Protein AF-A0AAT9LRJ4-F1 (afdb_monomer)

Secondary structure (DSSP, 8-state):
-TT---EEEEEE-SSEEEEEETTEEEEEES-HHHHHHHHHHHHH-SS----EEEEETTEEEEEPPSSEES--TTS---S-HHHHHHHHHHHHHHHTSPPPSSPPPPHHHHHHHHHHHHHHHHHTTSS-HHHHHHHHHHHHHH----------S---GGGEEEETTEEEEE-----SHHHHHHHHHHHHTT--TTSTTSHHHHHHTT-

Sequence (207 aa):
MAGVEKVEVVVAHQERTTLRVGDVFLKVDADQARTDVEVEAMAIAPIPTPQVLWRKPPVLALAALPGTALGRLGEPSTASSKAWAAAGAAVRTLHEAPLPPWHSRDCDEMAADLVSECELLVANGVLSAGLVTRNREVAEAALRPRTPVFTHGDLQIAHVFVDGDEITGVIRGWWSLRSLLAIRWLVEHGFDPFAPGCEVDVLKARM

Radius of gyration: 18.3 Å; Cα contacts (8 Å, |Δi|>4): 292; chains: 1; bounding box: 54×38×43 Å

Solvent-accessible surface area (backbone atoms only — not comparable to full-atom values): 11910 Å² total; per-residue (Å²): 132,90,84,74,87,61,78,41,79,76,43,78,51,82,58,37,36,31,37,34,50,79,62,35,35,40,37,37,39,78,53,58,68,62,56,48,53,49,53,53,49,52,72,72,44,80,50,53,43,59,50,76,75,50,75,54,90,55,34,41,32,30,40,60,60,57,63,42,52,49,29,55,90,98,52,86,69,83,56,51,74,57,28,55,50,38,51,54,48,47,53,48,48,32,41,72,39,78,68,66,98,69,81,75,84,53,64,66,59,54,48,52,50,46,53,56,36,52,51,48,34,40,76,71,63,76,43,56,60,70,60,46,54,56,52,46,57,57,39,54,72,66,64,58,95,69,85,87,53,34,68,79,80,17,88,45,50,68,26,32,21,26,49,86,51,43,70,46,20,48,54,82,60,80,69,64,64,42,36,63,60,37,46,62,55,31,52,78,44,74,43,65,42,74,41,92,82,28,46,49,48,56,63,53,76,74,112

Structure (mmCIF, N/CA/C/O backbone):
data_AF-A0AAT9LRJ4-F1
#
_entry.id   AF-A0AAT9LRJ4-F1
#
loop_
_atom_site.group_PDB
_atom_site.id
_atom_site.type_symbol
_atom_site.label_atom_id
_atom_site.label_alt_id
_atom_site.label_comp_id
_atom_site.label_asym_id
_atom_site.label_entity_id
_atom_site.label_seq_id
_atom_site.pdbx_PDB_ins_code
_atom_site.Cartn_x
_atom_site.Cartn_y
_atom_site.Cartn_z
_atom_site.occupancy
_atom_site.B_iso_or_equiv
_atom_site.auth_seq_id
_atom_site.auth_comp_id
_atom_site.auth_asym_id
_atom_site.auth_atom_id
_atom_site.pdbx_PDB_model_num
ATOM 1 N N . MET A 1 1 ? -30.933 -1.475 2.232 1.00 53.47 1 MET A N 1
ATOM 2 C CA . MET A 1 1 ? -30.112 -0.282 1.934 1.00 53.47 1 MET A CA 1
ATOM 3 C C . MET A 1 1 ? -30.986 0.762 1.249 1.00 53.47 1 MET A C 1
ATOM 5 O O . MET A 1 1 ? -30.990 0.837 0.029 1.00 53.47 1 MET A O 1
ATOM 9 N N . ALA A 1 2 ? -31.790 1.508 2.007 1.00 43.47 2 ALA A N 1
ATOM 10 C CA . ALA A 1 2 ? -32.520 2.643 1.442 1.00 43.47 2 ALA A CA 1
ATOM 11 C C . ALA A 1 2 ? -31.543 3.826 1.313 1.00 43.47 2 ALA A C 1
ATOM 13 O O . ALA A 1 2 ? -30.887 4.152 2.298 1.00 43.47 2 ALA A O 1
ATOM 14 N N . GLY A 1 3 ? -31.419 4.418 0.119 1.00 63.12 3 GLY A N 1
ATOM 15 C CA . GLY A 1 3 ? -30.697 5.685 -0.086 1.00 63.12 3 GLY A CA 1
ATOM 16 C C . GLY A 1 3 ? -29.293 5.634 -0.707 1.00 63.12 3 GLY A C 1
ATOM 17 O O . GLY A 1 3 ? -28.621 6.658 -0.700 1.00 63.12 3 GLY A O 1
ATOM 18 N N . VAL A 1 4 ? -28.819 4.507 -1.259 1.00 61.88 4 VAL A N 1
ATOM 19 C CA . VAL A 1 4 ? -27.566 4.520 -2.048 1.00 61.88 4 VAL A CA 1
ATOM 20 C C . VAL A 1 4 ? -27.892 4.782 -3.516 1.00 61.88 4 VAL A C 1
ATOM 22 O O . VAL A 1 4 ? -28.274 3.870 -4.242 1.00 61.88 4 VAL A O 1
ATOM 25 N N . GLU A 1 5 ? -27.764 6.040 -3.939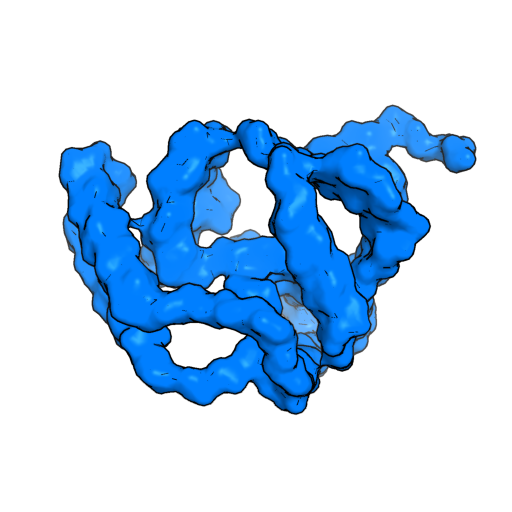 1.00 71.12 5 GLU A N 1
ATOM 26 C CA . GLU A 1 5 ? -28.105 6.487 -5.300 1.00 71.12 5 GLU A CA 1
ATOM 27 C C . GLU A 1 5 ? -26.935 6.394 -6.294 1.00 71.12 5 GLU A C 1
ATOM 29 O O . GLU A 1 5 ? -27.143 6.510 -7.501 1.00 71.12 5 GLU A O 1
ATOM 34 N N . LYS A 1 6 ? -25.702 6.163 -5.816 1.00 84.31 6 LYS A N 1
ATOM 35 C CA . LYS A 1 6 ? -24.496 6.192 -6.652 1.00 84.31 6 LYS A CA 1
ATOM 36 C C . LYS A 1 6 ? -23.518 5.070 -6.308 1.00 84.31 6 LYS A C 1
ATOM 38 O O . LYS A 1 6 ? -23.200 4.837 -5.144 1.00 84.31 6 LYS A O 1
ATOM 43 N N . VAL A 1 7 ? -23.024 4.412 -7.353 1.00 90.75 7 VAL A N 1
ATOM 44 C CA . VAL A 1 7 ? -21.847 3.539 -7.311 1.00 90.75 7 VAL A CA 1
ATOM 45 C C . VAL A 1 7 ? -20.670 4.342 -7.841 1.00 90.75 7 VAL A C 1
ATOM 47 O O . VAL A 1 7 ? -20.770 4.960 -8.901 1.00 90.75 7 VAL A O 1
ATOM 50 N N . GLU A 1 8 ? -19.563 4.343 -7.110 1.00 88.38 8 GLU A N 1
ATOM 51 C CA . GLU A 1 8 ? -18.351 5.055 -7.509 1.00 88.38 8 GLU A CA 1
ATOM 52 C C . GLU A 1 8 ? -17.260 4.065 -7.886 1.00 88.38 8 GLU A C 1
ATOM 54 O O . GLU A 1 8 ? -16.964 3.135 -7.139 1.00 88.38 8 GLU A O 1
ATOM 59 N N . VAL A 1 9 ? -16.644 4.270 -9.045 1.00 86.56 9 VAL A N 1
ATOM 60 C CA . VAL A 1 9 ? -15.427 3.554 -9.421 1.00 86.56 9 VAL A CA 1
ATOM 61 C C . VAL A 1 9 ? -14.262 4.277 -8.755 1.00 86.56 9 VAL A C 1
ATOM 63 O O . VAL A 1 9 ? -13.937 5.398 -9.133 1.00 86.56 9 VAL A O 1
ATOM 66 N N . VAL A 1 10 ? -13.668 3.655 -7.737 1.00 83.50 10 VAL A N 1
ATOM 67 C CA . VAL A 1 10 ? -12.539 4.220 -6.978 1.00 83.50 10 VAL A CA 1
ATOM 68 C C . VAL A 1 10 ? -11.235 3.977 -7.727 1.00 83.50 10 VAL A C 1
ATOM 70 O O . VAL A 1 10 ? -10.411 4.872 -7.862 1.00 83.50 10 VAL A O 1
ATOM 73 N N . VAL A 1 11 ? -11.067 2.753 -8.230 1.00 79.31 11 VAL A N 1
ATOM 74 C CA . VAL A 1 11 ? -9.942 2.330 -9.070 1.00 79.31 11 VAL A CA 1
ATOM 75 C C . VAL A 1 11 ? -10.492 1.390 -10.135 1.00 79.31 11 VAL A C 1
ATOM 77 O O . VAL A 1 11 ? -11.306 0.518 -9.827 1.00 79.31 11 VAL A O 1
ATOM 80 N N . ALA A 1 12 ? -10.050 1.524 -11.380 1.00 78.75 12 ALA A N 1
ATOM 81 C CA . ALA A 1 12 ? -10.347 0.559 -12.432 1.00 78.75 12 ALA A CA 1
ATOM 82 C C . ALA A 1 12 ? -9.165 0.432 -13.385 1.00 78.75 12 ALA A C 1
ATOM 84 O O . ALA A 1 12 ? -8.623 1.433 -13.842 1.00 78.75 12 ALA A O 1
ATOM 85 N N . HIS A 1 13 ? -8.803 -0.809 -13.689 1.00 78.75 13 HIS A N 1
ATOM 86 C CA . HIS A 1 13 ? -7.846 -1.163 -14.726 1.00 78.75 13 HIS A CA 1
ATOM 87 C C . HIS A 1 13 ? -8.136 -2.566 -15.260 1.00 78.75 13 HIS A C 1
ATOM 89 O O . HIS A 1 13 ? -9.091 -3.218 -14.839 1.00 78.75 13 HIS A O 1
ATOM 95 N N . GLN A 1 14 ? -7.304 -3.037 -16.189 1.00 80.62 14 GLN A N 1
ATOM 96 C CA . GLN A 1 14 ? -7.552 -4.280 -16.923 1.00 80.62 14 GLN A CA 1
ATOM 97 C C . GLN A 1 14 ? -7.635 -5.537 -16.040 1.00 80.62 14 GLN A C 1
ATOM 99 O O . GLN A 1 14 ? -8.349 -6.470 -16.392 1.00 80.62 14 GLN A O 1
ATOM 104 N N . GLU A 1 15 ? -6.941 -5.573 -14.898 1.00 81.19 15 GLU A N 1
ATOM 105 C CA . GLU A 1 15 ? -6.936 -6.752 -14.021 1.00 81.19 15 GLU A CA 1
ATOM 106 C C . GLU A 1 15 ? -7.843 -6.608 -12.793 1.00 81.19 15 GLU A C 1
ATOM 108 O O . GLU A 1 15 ? -8.241 -7.621 -12.220 1.00 81.19 15 GLU A O 1
ATOM 113 N N . ARG A 1 16 ? -8.132 -5.381 -12.328 1.00 84.69 16 ARG A N 1
ATOM 114 C CA . ARG A 1 16 ? -8.881 -5.159 -11.082 1.00 84.69 16 ARG A CA 1
ATOM 115 C C . ARG A 1 16 ? -9.720 -3.897 -11.120 1.00 84.69 16 ARG A C 1
ATOM 117 O O . ARG A 1 16 ? -9.382 -2.903 -11.762 1.00 84.69 16 ARG A O 1
ATOM 124 N N . THR A 1 17 ? -10.777 -3.899 -10.322 1.00 85.50 17 THR A N 1
ATOM 125 C CA . THR A 1 17 ? -11.519 -2.683 -10.006 1.00 85.50 17 THR A CA 1
ATOM 126 C C . THR A 1 17 ? -11.955 -2.671 -8.549 1.00 85.50 17 THR A C 1
ATOM 128 O O . THR A 1 17 ? -12.278 -3.708 -7.974 1.00 85.50 17 THR A O 1
ATOM 131 N N . THR A 1 18 ? -11.967 -1.483 -7.953 1.00 87.19 18 THR A N 1
ATOM 132 C CA . THR A 1 18 ? -12.572 -1.227 -6.651 1.00 87.19 18 THR A CA 1
ATOM 133 C C . THR A 1 18 ? -13.758 -0.300 -6.855 1.00 87.19 18 THR A C 1
ATOM 135 O O . THR A 1 18 ? -13.603 0.827 -7.330 1.00 87.19 18 THR A O 1
ATOM 138 N N . LEU A 1 19 ? -14.937 -0.766 -6.462 1.00 91.50 19 LEU A N 1
ATOM 139 C CA . LEU A 1 19 ? -16.170 0.009 -6.443 1.00 91.50 19 LEU A CA 1
ATOM 140 C C . LEU A 1 19 ? -16.483 0.425 -5.009 1.00 91.50 19 LEU A C 1
ATOM 142 O O . LEU A 1 19 ? -16.275 -0.355 -4.082 1.00 91.50 19 LEU A O 1
ATOM 146 N N . ARG A 1 20 ? -17.045 1.613 -4.822 1.00 89.06 20 ARG A N 1
ATOM 147 C CA . ARG A 1 20 ? -17.623 2.059 -3.556 1.00 89.06 20 ARG A CA 1
ATOM 148 C C . ARG A 1 20 ? -19.139 2.152 -3.685 1.00 89.06 20 ARG A C 1
ATOM 150 O O . ARG A 1 20 ? -19.659 2.755 -4.624 1.00 89.06 20 ARG A O 1
ATOM 157 N N . VAL A 1 21 ? -19.837 1.566 -2.717 1.00 93.12 21 VAL A N 1
ATOM 158 C CA . VAL A 1 21 ? -21.298 1.578 -2.585 1.00 93.12 21 VAL A CA 1
ATOM 159 C C . VAL A 1 21 ? -21.632 1.977 -1.148 1.00 93.12 21 VAL A C 1
ATOM 161 O O . VAL A 1 21 ? -21.682 1.135 -0.252 1.00 93.12 21 VAL A O 1
ATOM 164 N N . GLY A 1 22 ? -21.808 3.280 -0.907 1.00 91.00 22 GLY A N 1
ATOM 165 C CA . GLY A 1 22 ? -21.910 3.823 0.453 1.00 91.00 22 GLY A CA 1
ATOM 166 C C . GLY A 1 22 ? -20.625 3.567 1.249 1.00 91.00 22 GLY A C 1
ATOM 167 O O . GLY A 1 22 ? -19.548 4.000 0.836 1.00 91.00 22 GLY A O 1
ATOM 168 N N . ASP A 1 23 ? -20.738 2.822 2.349 1.00 91.12 23 ASP A N 1
ATOM 169 C CA . ASP A 1 23 ? -19.616 2.456 3.230 1.00 91.12 23 ASP A CA 1
ATOM 170 C C . ASP A 1 23 ? -19.059 1.051 2.950 1.00 91.12 23 ASP A C 1
ATOM 172 O O . ASP A 1 23 ? -18.368 0.462 3.780 1.00 91.12 23 ASP A O 1
ATOM 176 N N . VAL A 1 24 ? -19.368 0.493 1.777 1.00 93.94 24 VAL A N 1
ATOM 177 C CA . VAL A 1 24 ? -18.856 -0.802 1.324 1.00 93.94 24 VAL A CA 1
ATOM 178 C C . VAL A 1 24 ? -17.948 -0.604 0.121 1.00 93.94 24 VAL A C 1
ATOM 180 O O . VAL A 1 24 ? -18.323 0.059 -0.849 1.00 93.94 24 VAL A O 1
ATOM 183 N N . PHE A 1 25 ? -16.778 -1.233 0.160 1.00 91.50 25 PHE A N 1
ATOM 184 C CA . PHE A 1 25 ? -15.853 -1.316 -0.962 1.00 91.50 25 PHE A CA 1
ATOM 185 C C . PHE A 1 25 ? -15.869 -2.730 -1.538 1.00 91.50 25 PHE A C 1
ATOM 187 O O . PHE A 1 25 ? -15.645 -3.701 -0.819 1.00 91.50 25 PHE A O 1
ATOM 194 N N . LEU A 1 26 ? -16.134 -2.848 -2.837 1.00 94.56 26 LEU A N 1
ATOM 195 C CA . LEU A 1 26 ? -16.116 -4.104 -3.578 1.00 94.56 26 LEU A CA 1
ATOM 196 C C . LEU A 1 26 ? -14.866 -4.142 -4.444 1.00 94.56 26 LEU A C 1
ATOM 198 O O . LEU A 1 26 ? -14.763 -3.391 -5.412 1.00 94.56 26 LEU A O 1
ATOM 202 N N . LYS A 1 27 ? -13.931 -5.022 -4.105 1.00 90.75 27 LYS A N 1
ATOM 203 C CA . LYS A 1 27 ? -12.740 -5.293 -4.906 1.00 90.75 27 LYS A CA 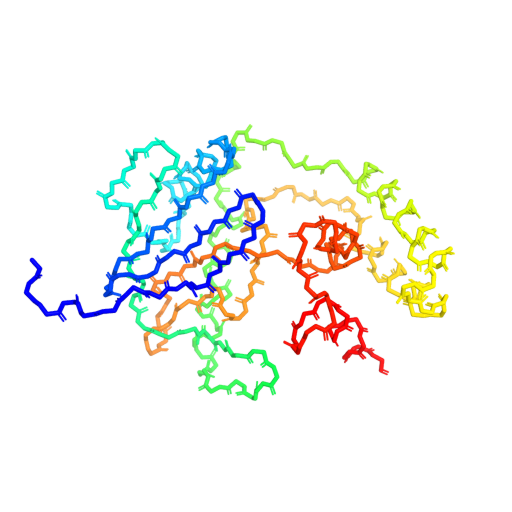1
ATOM 204 C C . LYS A 1 27 ? -13.015 -6.489 -5.802 1.00 90.75 27 LYS A C 1
ATOM 206 O O . LYS A 1 27 ? -13.386 -7.550 -5.308 1.00 90.75 27 LYS A O 1
ATOM 211 N N . VAL A 1 28 ? -12.835 -6.311 -7.101 1.00 91.19 28 VAL A N 1
ATOM 212 C CA . VAL A 1 28 ? -12.904 -7.363 -8.116 1.00 91.19 28 VAL A CA 1
ATOM 213 C C . VAL A 1 28 ? -11.498 -7.553 -8.663 1.00 91.19 28 VAL A C 1
ATOM 215 O O . VAL A 1 28 ? -10.888 -6.576 -9.096 1.00 91.19 28 VAL A O 1
ATOM 218 N N . ASP A 1 29 ? -10.989 -8.780 -8.638 1.00 88.38 29 ASP A N 1
ATOM 219 C CA . ASP A 1 29 ? -9.642 -9.118 -9.113 1.00 88.38 29 ASP A CA 1
ATOM 220 C C . ASP A 1 29 ? -9.712 -10.292 -10.090 1.00 88.38 29 ASP A C 1
ATOM 222 O O . ASP A 1 29 ? -10.361 -11.300 -9.809 1.00 88.38 29 ASP A O 1
ATOM 226 N N . ALA A 1 30 ? -9.055 -10.168 -11.241 1.00 88.94 30 ALA A N 1
ATOM 227 C CA . ALA A 1 30 ? -8.979 -11.235 -12.234 1.00 88.94 30 ALA A CA 1
ATOM 228 C C . ALA A 1 30 ? -8.178 -12.449 -11.734 1.00 88.94 30 ALA A C 1
ATOM 230 O O . ALA A 1 30 ? -8.387 -13.559 -12.222 1.00 88.94 30 ALA A O 1
ATOM 231 N N . ASP A 1 31 ? -7.292 -12.258 -10.753 1.00 88.31 31 ASP A N 1
ATOM 232 C CA . ASP A 1 31 ? -6.517 -13.332 -10.142 1.00 88.31 31 ASP A CA 1
ATOM 233 C C . ASP A 1 31 ? -6.837 -13.438 -8.642 1.00 88.31 31 ASP A C 1
ATOM 235 O O . ASP A 1 31 ? -6.462 -12.611 -7.804 1.00 88.31 31 ASP A O 1
ATOM 239 N N . GLN A 1 32 ? -7.557 -14.512 -8.313 1.00 90.38 32 GLN A N 1
ATOM 240 C CA . GLN A 1 32 ? -8.051 -14.782 -6.970 1.00 90.38 32 GLN A CA 1
ATOM 241 C C . GLN A 1 32 ? -6.916 -14.925 -5.947 1.00 90.38 32 GLN A C 1
ATOM 243 O O . GLN A 1 32 ? -7.096 -14.508 -4.804 1.00 90.38 32 GLN A O 1
ATOM 248 N N . ALA A 1 33 ? -5.741 -15.433 -6.337 1.00 89.62 33 ALA A N 1
ATOM 249 C CA . ALA A 1 33 ? -4.637 -15.672 -5.407 1.00 89.62 33 ALA A CA 1
ATOM 250 C C . ALA A 1 33 ? -4.149 -14.373 -4.742 1.00 89.62 33 ALA A C 1
ATOM 252 O O . ALA A 1 33 ? -3.765 -14.372 -3.573 1.00 89.62 33 ALA A O 1
ATOM 253 N N . ARG A 1 34 ? -4.231 -13.237 -5.446 1.00 86.88 34 ARG A N 1
ATOM 254 C CA . ARG A 1 34 ? -3.872 -11.918 -4.894 1.00 86.88 34 ARG A CA 1
ATOM 255 C C . ARG A 1 34 ? -4.798 -11.506 -3.754 1.00 86.88 34 ARG A C 1
ATOM 257 O O . ARG A 1 34 ? -4.328 -11.018 -2.727 1.00 86.88 34 ARG A O 1
ATOM 264 N N . THR A 1 35 ? -6.100 -11.719 -3.937 1.00 87.62 35 THR A N 1
ATOM 265 C CA . THR A 1 35 ? -7.119 -11.416 -2.925 1.00 87.62 35 THR A CA 1
ATOM 266 C C . THR A 1 35 ? -7.045 -12.400 -1.752 1.00 87.62 35 THR A C 1
ATOM 268 O O . THR A 1 35 ? -7.320 -12.021 -0.616 1.00 87.62 35 THR A O 1
ATOM 271 N N . ASP A 1 36 ? -6.623 -13.644 -1.989 1.00 90.94 36 ASP A N 1
ATOM 272 C CA . ASP A 1 36 ? -6.433 -14.656 -0.939 1.00 90.94 36 ASP A CA 1
ATOM 273 C C . ASP A 1 36 ? -5.320 -14.248 0.015 1.00 90.94 36 ASP A C 1
ATOM 275 O O . ASP A 1 36 ? -5.543 -14.169 1.223 1.00 90.94 36 ASP A O 1
ATOM 279 N N . VAL A 1 37 ? -4.162 -13.895 -0.548 1.00 89.69 37 VAL A N 1
ATOM 280 C CA . VAL A 1 37 ? -3.015 -13.384 0.209 1.00 89.69 37 VAL A CA 1
ATOM 281 C C . VAL A 1 37 ? -3.375 -12.099 0.950 1.00 89.69 37 VAL A C 1
ATOM 283 O O . VAL A 1 37 ? -2.950 -11.911 2.083 1.00 89.69 37 VAL A O 1
ATOM 286 N N . GLU A 1 38 ? -4.160 -11.200 0.345 1.00 89.38 38 GLU A N 1
ATOM 287 C CA . GLU A 1 38 ? -4.603 -9.976 1.021 1.00 89.38 38 GLU A CA 1
ATOM 288 C C . GLU A 1 38 ? -5.478 -10.272 2.244 1.00 89.38 38 GLU A C 1
ATOM 290 O O . GLU A 1 38 ? -5.210 -9.738 3.318 1.00 89.38 38 GLU A O 1
ATOM 295 N N . VAL A 1 39 ? -6.478 -11.145 2.110 1.00 92.00 39 VAL A N 1
ATOM 296 C CA . VAL A 1 39 ? -7.368 -11.506 3.224 1.00 92.00 39 VAL A CA 1
ATOM 297 C C . VAL A 1 39 ? -6.612 -12.239 4.329 1.00 92.00 39 VAL A C 1
ATOM 299 O O . VAL A 1 39 ? -6.823 -11.945 5.504 1.00 92.00 39 VAL A O 1
ATOM 302 N N . GLU A 1 40 ? -5.718 -13.164 3.979 1.00 92.56 40 GLU A N 1
ATOM 303 C CA . GLU A 1 40 ? -4.894 -13.867 4.965 1.00 92.56 40 GLU A CA 1
ATOM 304 C C . GLU A 1 40 ? -3.933 -12.899 5.672 1.00 92.56 40 GLU A C 1
ATOM 306 O O . GLU A 1 40 ? -3.831 -12.934 6.896 1.00 92.56 40 GLU A O 1
ATOM 311 N N . ALA A 1 41 ? -3.310 -11.967 4.942 1.00 91.56 41 ALA A N 1
ATOM 312 C CA . ALA A 1 41 ? -2.437 -10.950 5.529 1.00 91.56 41 ALA A CA 1
ATOM 313 C C . ALA A 1 41 ? -3.203 -10.036 6.496 1.00 91.56 41 ALA A C 1
ATOM 315 O O . ALA A 1 41 ? -2.706 -9.746 7.581 1.00 91.56 41 ALA A O 1
ATOM 316 N N . MET A 1 42 ? -4.420 -9.618 6.133 1.00 92.50 42 MET A N 1
ATOM 317 C CA . MET A 1 42 ? -5.293 -8.827 7.006 1.00 92.50 42 MET A CA 1
ATOM 318 C C . MET A 1 42 ? -5.691 -9.587 8.274 1.00 92.50 42 MET A C 1
ATOM 320 O O . MET A 1 42 ? -5.779 -8.982 9.338 1.00 92.50 42 MET A O 1
ATOM 324 N N . ALA A 1 43 ? -5.906 -10.902 8.174 1.00 93.19 43 ALA A N 1
ATOM 325 C CA . ALA A 1 43 ? -6.307 -11.737 9.302 1.00 93.19 43 ALA A CA 1
ATOM 326 C C . ALA A 1 43 ? -5.187 -11.945 10.336 1.00 93.19 43 ALA A C 1
ATOM 328 O O . ALA A 1 43 ? -5.477 -12.085 11.522 1.00 93.19 43 ALA A O 1
ATOM 329 N N . ILE A 1 44 ? -3.923 -11.976 9.900 1.00 93.62 44 ILE A N 1
ATOM 330 C CA . ILE A 1 44 ? -2.764 -12.199 10.784 1.00 93.62 44 ILE A CA 1
ATOM 331 C C . ILE A 1 44 ? -2.058 -10.902 11.206 1.00 93.62 44 ILE A C 1
ATOM 333 O O . ILE A 1 44 ? -1.207 -10.935 12.094 1.00 93.62 44 ILE A O 1
ATOM 337 N N . ALA A 1 45 ? -2.370 -9.765 10.578 1.00 93.31 45 ALA A N 1
ATOM 338 C CA . ALA A 1 45 ? -1.764 -8.482 10.911 1.00 93.31 45 ALA A CA 1
ATOM 339 C C . ALA A 1 45 ? -2.189 -8.015 12.317 1.00 93.31 45 ALA A C 1
ATOM 341 O O . ALA A 1 45 ? -3.382 -7.857 12.574 1.00 93.31 45 ALA A O 1
ATOM 342 N N . PRO A 1 46 ? -1.244 -7.707 13.226 1.00 95.56 46 PRO A N 1
ATOM 343 C CA . PRO A 1 46 ? -1.554 -7.217 14.573 1.00 95.56 46 PRO A CA 1
ATOM 344 C C . PRO A 1 46 ? -1.865 -5.710 14.598 1.00 95.56 46 PRO A C 1
ATOM 346 O O . PRO A 1 46 ? -1.580 -5.022 15.577 1.00 95.56 46 PRO A O 1
ATOM 349 N N . ILE A 1 47 ? -2.407 -5.176 13.505 1.00 95.06 47 ILE A N 1
ATOM 350 C CA . ILE A 1 47 ? -2.776 -3.769 13.350 1.00 95.06 47 ILE A CA 1
ATOM 351 C C . ILE A 1 47 ? -4.168 -3.671 12.724 1.00 95.06 47 ILE A C 1
ATOM 353 O O . ILE A 1 47 ? -4.586 -4.601 12.032 1.00 95.06 47 ILE A O 1
ATOM 357 N N . PRO A 1 48 ? -4.892 -2.557 12.925 1.00 95.12 48 PRO A N 1
ATOM 358 C CA . PRO A 1 48 ? -6.208 -2.384 12.328 1.00 95.12 48 PRO A CA 1
ATOM 359 C C . PRO A 1 48 ? -6.164 -2.497 10.796 1.00 95.12 48 PRO A C 1
ATOM 361 O O . PRO A 1 48 ? -5.365 -1.841 10.125 1.00 95.12 48 PRO A O 1
ATOM 364 N N . THR A 1 49 ? -7.049 -3.320 10.241 1.00 93.12 49 THR A N 1
ATOM 365 C CA . THR A 1 49 ? -7.283 -3.480 8.799 1.00 93.12 49 THR A CA 1
ATOM 366 C C . THR A 1 49 ? -8.790 -3.421 8.523 1.00 93.12 49 THR A C 1
ATOM 368 O O . THR A 1 49 ? -9.587 -3.545 9.459 1.00 93.12 49 THR A O 1
ATOM 371 N N . PRO A 1 50 ? -9.227 -3.195 7.269 1.00 92.75 50 PRO A N 1
ATOM 372 C CA . PRO A 1 50 ? -10.651 -3.182 6.948 1.00 92.75 50 PRO A CA 1
ATOM 373 C C . PRO A 1 50 ? -11.356 -4.483 7.344 1.00 92.75 50 PRO A C 1
ATOM 375 O O . PRO A 1 50 ? -10.837 -5.577 7.136 1.00 92.75 50 PRO A O 1
ATOM 378 N N . GLN A 1 51 ? -12.586 -4.389 7.847 1.00 94.44 51 GLN A N 1
ATOM 379 C CA . GLN A 1 51 ? -13.384 -5.585 8.098 1.00 94.44 51 GLN A CA 1
ATOM 380 C C . GLN A 1 51 ? -13.772 -6.248 6.771 1.00 94.44 51 GLN A C 1
ATOM 382 O O . GLN A 1 51 ? -14.363 -5.606 5.900 1.00 94.44 51 GLN A O 1
ATOM 387 N N . VAL A 1 52 ? -13.524 -7.553 6.647 1.00 95.56 52 VAL A N 1
ATOM 388 C CA . VAL A 1 52 ? -14.092 -8.368 5.566 1.00 95.56 52 VAL A CA 1
ATOM 389 C C . VAL A 1 52 ? -15.571 -8.618 5.862 1.00 95.56 52 VAL A C 1
ATOM 391 O O . VAL A 1 52 ? -15.908 -9.312 6.819 1.00 95.56 52 VAL A O 1
ATOM 394 N N . LEU A 1 53 ? -16.458 -8.052 5.044 1.00 96.94 53 LEU A N 1
ATOM 395 C CA . LEU A 1 53 ? -17.909 -8.208 5.189 1.00 96.94 53 LEU A CA 1
ATOM 396 C C . LEU A 1 53 ? -18.382 -9.537 4.604 1.00 96.94 53 LEU A C 1
ATOM 398 O O . LEU A 1 53 ? -19.160 -10.263 5.217 1.00 96.94 53 LEU A O 1
ATOM 402 N N . TRP A 1 54 ? -17.910 -9.846 3.400 1.00 97.69 54 TRP A N 1
ATOM 403 C CA . TRP A 1 54 ? -18.115 -11.124 2.736 1.00 97.69 54 TRP A CA 1
ATOM 404 C C . TRP A 1 54 ? -17.095 -11.288 1.614 1.00 97.69 54 TRP A C 1
ATOM 406 O O . TRP A 1 54 ? -16.491 -10.327 1.132 1.00 97.69 54 TRP A O 1
ATOM 416 N N . ARG A 1 55 ? -16.920 -12.529 1.167 1.00 95.00 55 ARG A N 1
ATOM 417 C CA . ARG A 1 55 ? -16.042 -12.864 0.050 1.00 95.00 55 ARG A CA 1
ATOM 418 C C . ARG A 1 55 ? -16.710 -13.908 -0.835 1.00 95.00 55 ARG A C 1
ATOM 420 O O . ARG A 1 55 ? -17.092 -14.974 -0.362 1.00 95.00 55 ARG A O 1
ATOM 427 N N . LYS A 1 56 ? -16.837 -13.595 -2.123 1.00 96.19 56 LYS A N 1
ATOM 428 C CA . LYS A 1 56 ? -17.317 -14.507 -3.162 1.00 96.19 56 LYS A CA 1
ATOM 429 C C . LYS A 1 56 ? -16.476 -14.281 -4.419 1.00 96.19 56 LYS A C 1
ATOM 431 O O . LYS A 1 56 ? -16.755 -13.313 -5.124 1.00 96.19 56 LYS A O 1
ATOM 436 N N . PRO A 1 57 ? -15.482 -15.144 -4.705 1.00 93.69 57 PRO A N 1
ATOM 437 C CA . PRO A 1 57 ? -14.632 -15.034 -5.888 1.00 93.69 57 PRO A CA 1
ATOM 438 C C . PRO A 1 57 ? -15.414 -14.680 -7.164 1.00 93.69 57 PRO A C 1
ATOM 440 O O . PRO A 1 57 ? -16.452 -15.305 -7.414 1.00 93.69 57 PRO A O 1
ATOM 443 N N . PRO A 1 58 ? -14.967 -13.684 -7.953 1.00 93.00 58 PRO A N 1
ATOM 444 C CA . PRO A 1 58 ? -13.721 -12.904 -7.821 1.00 93.00 58 PRO A CA 1
ATOM 445 C C . PRO A 1 58 ? -13.823 -11.651 -6.921 1.00 93.00 58 PRO A C 1
ATOM 447 O O . PRO A 1 58 ? -12.981 -10.759 -6.997 1.00 93.00 58 PRO A O 1
ATOM 450 N N . VAL A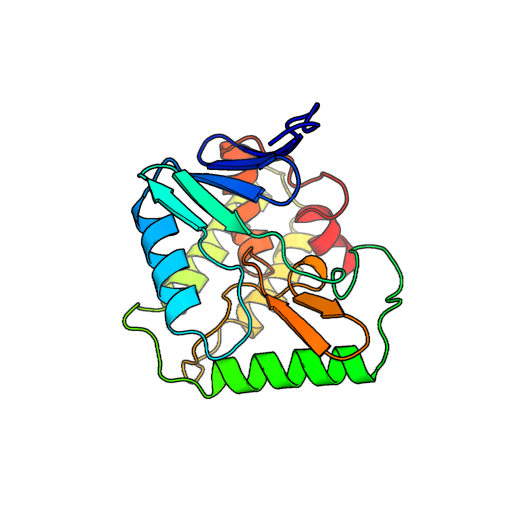 1 59 ? -14.880 -11.531 -6.112 1.00 96.19 59 VAL A N 1
ATOM 451 C CA . VAL A 1 59 ? -15.230 -10.305 -5.381 1.00 96.19 59 VAL A CA 1
ATOM 452 C C . VAL A 1 59 ? -14.962 -10.424 -3.878 1.00 96.19 59 VAL A C 1
ATOM 454 O O . VAL A 1 59 ? -15.415 -11.359 -3.208 1.00 96.19 59 VAL A O 1
ATOM 457 N N . LEU A 1 60 ? -14.278 -9.422 -3.331 1.00 94.25 60 LEU A N 1
ATOM 458 C CA . LEU A 1 60 ? -14.085 -9.194 -1.901 1.00 94.25 60 LEU A CA 1
ATOM 459 C C . LEU A 1 60 ? -14.822 -7.920 -1.481 1.00 94.25 60 LEU A C 1
ATOM 461 O O . LEU A 1 60 ? -14.602 -6.861 -2.066 1.00 94.25 60 LEU A O 1
ATOM 465 N N . ALA A 1 61 ? -15.664 -8.012 -0.453 1.00 96.31 61 ALA A N 1
ATOM 466 C CA . ALA A 1 61 ? -16.339 -6.861 0.129 1.00 96.31 61 ALA A CA 1
ATOM 467 C C . ALA A 1 61 ? -15.722 -6.473 1.470 1.00 96.31 61 ALA A C 1
ATOM 469 O O . ALA A 1 61 ? -15.640 -7.290 2.391 1.00 96.31 61 ALA A O 1
ATOM 470 N N . LEU A 1 62 ? -15.339 -5.205 1.579 1.00 94.25 62 LEU A N 1
ATOM 471 C CA . LEU A 1 62 ? -14.716 -4.609 2.753 1.00 94.25 62 LEU A CA 1
ATOM 472 C C . LEU A 1 62 ? -15.580 -3.473 3.299 1.00 94.25 62 LEU A C 1
ATOM 474 O O . LEU A 1 62 ? -16.201 -2.732 2.532 1.00 94.25 62 LEU A O 1
ATOM 478 N N . ALA A 1 63 ? -15.592 -3.317 4.618 1.00 94.38 63 ALA A N 1
ATOM 479 C CA . ALA A 1 63 ? -16.128 -2.124 5.257 1.00 94.38 63 ALA A CA 1
ATOM 480 C C . ALA A 1 63 ? -15.201 -0.925 5.011 1.00 94.38 63 ALA A C 1
ATOM 482 O O . ALA A 1 63 ? -13.977 -1.074 4.964 1.00 94.38 63 ALA A O 1
ATOM 483 N N . ALA A 1 64 ? -15.781 0.266 4.889 1.00 90.38 64 ALA A N 1
ATOM 484 C CA . ALA A 1 64 ? -15.032 1.511 4.956 1.00 90.38 64 ALA A CA 1
ATOM 485 C C . ALA A 1 64 ? -14.285 1.611 6.293 1.00 90.38 64 ALA A C 1
ATOM 487 O O . ALA A 1 64 ? -14.824 1.264 7.346 1.00 90.38 64 ALA A O 1
ATOM 488 N N . LEU A 1 65 ? -13.051 2.110 6.250 1.00 90.94 65 LEU A N 1
ATOM 489 C CA . LEU A 1 65 ? -12.324 2.440 7.468 1.00 90.94 65 LEU A CA 1
ATOM 490 C C . LEU A 1 65 ? -12.860 3.748 8.066 1.00 90.94 65 LEU A C 1
ATOM 492 O O . LEU A 1 65 ? -13.112 4.692 7.311 1.00 90.94 65 LEU A O 1
ATOM 496 N N . PRO A 1 66 ? -12.998 3.836 9.399 1.00 93.00 66 PRO A N 1
ATOM 497 C CA . PRO A 1 66 ? -13.285 5.096 10.073 1.00 93.00 66 PRO A CA 1
ATOM 498 C C . PRO A 1 66 ? -12.152 6.114 9.896 1.00 93.00 66 PRO A C 1
ATOM 500 O O . PRO A 1 66 ? -10.998 5.746 9.671 1.00 93.00 66 PRO A O 1
ATOM 503 N N . GLY A 1 67 ? -12.469 7.394 10.085 1.00 92.94 67 GLY A N 1
ATOM 504 C CA . GLY A 1 67 ? -11.481 8.472 10.073 1.00 92.94 67 GLY A CA 1
ATOM 505 C C . GLY A 1 67 ? -11.059 8.920 8.671 1.00 92.94 67 GLY A C 1
ATOM 506 O O . GLY A 1 67 ? -11.778 8.750 7.684 1.00 92.94 67 GLY A O 1
ATOM 507 N N . THR A 1 68 ? -9.886 9.542 8.589 1.00 92.56 68 THR A N 1
ATOM 508 C CA . THR A 1 68 ? -9.319 10.093 7.351 1.00 92.56 68 THR A CA 1
ATOM 509 C C . THR A 1 68 ? -7.913 9.572 7.116 1.00 92.56 68 THR A C 1
ATOM 511 O O . THR A 1 68 ? -7.207 9.251 8.067 1.00 92.56 68 THR A O 1
ATOM 514 N N . ALA A 1 69 ? -7.473 9.544 5.860 1.00 91.88 69 ALA A N 1
ATOM 515 C CA . ALA A 1 69 ? -6.079 9.256 5.552 1.00 91.88 69 ALA A CA 1
ATOM 516 C C . ALA A 1 69 ? -5.118 10.203 6.302 1.00 91.88 69 ALA A C 1
ATOM 518 O O . ALA A 1 69 ? -5.394 11.397 6.438 1.00 91.88 69 ALA A O 1
ATOM 519 N N . LEU A 1 70 ? -3.975 9.671 6.738 1.00 93.38 70 LEU A N 1
ATOM 520 C CA . LEU A 1 70 ? -2.923 10.367 7.480 1.00 93.38 70 LEU A CA 1
ATOM 521 C C . LEU A 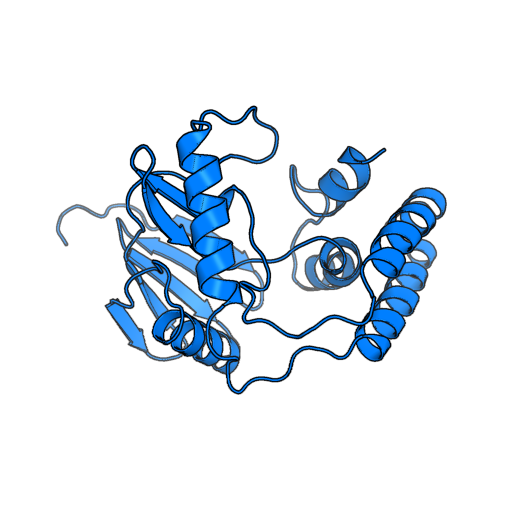1 70 ? -2.379 11.574 6.703 1.00 93.38 70 LEU A C 1
ATOM 523 O O . LEU A 1 70 ? -1.949 12.561 7.297 1.00 93.38 70 LEU A O 1
ATOM 527 N N . GLY A 1 71 ? -2.416 11.516 5.373 1.00 90.56 71 GLY A N 1
ATOM 528 C CA . GLY A 1 71 ? -2.112 12.656 4.523 1.00 90.56 71 GLY A CA 1
ATOM 529 C C . GLY A 1 71 ? -2.544 12.458 3.076 1.00 90.56 71 GLY A C 1
ATOM 530 O O . GLY A 1 71 ? -2.992 11.384 2.673 1.00 90.56 71 GLY A O 1
ATOM 531 N N . ARG A 1 72 ? -2.376 13.519 2.286 1.00 84.88 72 ARG A N 1
ATOM 532 C CA . ARG A 1 72 ? -2.622 13.537 0.842 1.00 84.88 72 ARG A CA 1
ATOM 533 C C . ARG A 1 72 ? -1.339 13.894 0.113 1.00 84.88 72 ARG A C 1
ATOM 535 O O . ARG A 1 72 ? -0.589 14.763 0.552 1.00 84.88 72 ARG A O 1
ATOM 542 N N . LEU A 1 73 ? -1.073 13.196 -0.987 1.00 80.12 73 LEU A N 1
ATOM 543 C CA . LEU A 1 73 ? 0.089 13.491 -1.819 1.00 80.12 73 LEU A CA 1
ATOM 544 C C . LEU A 1 73 ? -0.045 14.902 -2.405 1.00 80.12 73 LEU A C 1
ATOM 546 O O . LEU A 1 73 ? -1.123 15.293 -2.843 1.00 80.12 73 LEU A O 1
ATOM 550 N N . GLY A 1 74 ? 1.054 15.658 -2.395 1.00 78.88 74 GLY A N 1
ATOM 551 C CA . GLY A 1 74 ? 1.098 17.029 -2.912 1.00 78.88 74 GLY A CA 1
ATOM 552 C C . GLY A 1 74 ? 0.586 18.113 -1.955 1.00 78.88 74 GLY A C 1
ATOM 553 O O . GLY A 1 74 ? 0.712 19.293 -2.274 1.00 78.88 74 GLY A O 1
ATOM 554 N N . GLU A 1 75 ? 0.072 17.753 -0.776 1.00 84.56 75 GLU A N 1
ATOM 555 C CA . GLU A 1 75 ? -0.451 18.702 0.213 1.00 84.56 75 GLU A CA 1
ATOM 556 C C . GLU A 1 75 ? 0.360 18.657 1.524 1.00 84.56 75 GLU A C 1
ATOM 558 O O . GLU A 1 75 ? 0.861 17.595 1.912 1.00 84.56 75 GLU A O 1
ATOM 563 N N . PRO A 1 76 ? 0.495 19.785 2.253 1.00 88.94 76 PRO A N 1
ATOM 564 C CA . PRO A 1 76 ? 1.035 19.766 3.607 1.00 88.94 76 PRO A CA 1
ATOM 565 C C . PRO A 1 76 ? 0.207 18.863 4.529 1.00 88.94 76 PRO A C 1
ATOM 567 O O . PRO A 1 76 ? -1.022 18.916 4.530 1.00 88.94 76 PRO A O 1
ATOM 570 N N . SER A 1 77 ? 0.883 18.064 5.359 1.00 89.06 77 SER A N 1
ATOM 571 C CA . SER A 1 77 ? 0.214 17.215 6.350 1.00 89.06 77 SER A CA 1
ATOM 572 C C . SER A 1 77 ? -0.598 18.057 7.334 1.00 89.06 77 SER A C 1
ATOM 574 O O . SER A 1 77 ? -0.044 18.909 8.027 1.00 89.06 77 SER A O 1
ATOM 576 N N . THR A 1 78 ? -1.885 17.743 7.469 1.00 91.31 78 THR A N 1
ATOM 577 C CA . THR A 1 78 ? -2.760 18.282 8.522 1.00 91.31 78 THR A CA 1
ATOM 578 C C . THR A 1 78 ? -2.811 17.390 9.765 1.00 91.31 78 THR A C 1
ATOM 580 O O . THR A 1 78 ? -3.355 17.806 10.785 1.00 91.31 78 THR A O 1
ATOM 583 N N . ALA A 1 79 ? -2.261 16.171 9.698 1.00 94.56 79 ALA A N 1
ATOM 584 C CA . ALA A 1 79 ? -2.203 15.250 10.828 1.00 94.56 79 ALA A CA 1
ATOM 585 C C . ALA A 1 79 ? -1.257 15.754 11.927 1.00 94.56 79 ALA A C 1
ATOM 587 O O . ALA A 1 79 ? -0.214 16.357 11.654 1.00 94.56 79 ALA A O 1
ATOM 588 N N . SER A 1 80 ? -1.618 15.476 13.180 1.00 96.56 80 SER A N 1
ATOM 589 C CA . SER A 1 80 ? -0.823 15.858 14.345 1.00 96.56 80 SER A CA 1
ATOM 590 C C . SER A 1 80 ? 0.487 15.058 14.418 1.00 96.56 80 SER A C 1
ATOM 592 O O . SER A 1 80 ? 0.610 13.958 13.873 1.00 96.56 80 SER A O 1
ATOM 594 N N . SER A 1 81 ? 1.468 15.558 15.172 1.00 97.12 81 SER A N 1
ATOM 595 C CA . SER A 1 81 ? 2.689 14.794 15.463 1.00 97.12 81 SER A CA 1
ATOM 596 C C . SER A 1 81 ? 2.415 13.487 16.221 1.00 97.12 81 SER A C 1
ATOM 598 O O . SER A 1 81 ? 3.165 12.523 16.068 1.00 97.12 81 SER A O 1
ATOM 600 N N . LYS A 1 82 ? 1.335 13.424 17.011 1.00 98.19 82 LYS A N 1
ATOM 601 C CA . LYS A 1 82 ? 0.919 12.213 17.728 1.00 98.19 82 LYS A CA 1
ATOM 602 C C . LYS A 1 82 ? 0.334 11.169 16.782 1.00 98.19 82 LYS A C 1
ATOM 604 O O . LYS A 1 82 ? 0.703 10.007 16.905 1.00 98.19 82 LYS A O 1
ATOM 609 N N . ALA A 1 83 ? -0.470 11.573 15.800 1.00 97.19 83 ALA A N 1
ATOM 610 C CA . ALA A 1 83 ? -0.969 10.680 14.754 1.00 97.19 83 ALA A CA 1
ATOM 611 C C . ALA A 1 83 ? 0.186 10.048 13.953 1.00 97.19 83 ALA A C 1
ATOM 613 O O . ALA A 1 83 ? 0.205 8.843 13.707 1.00 97.19 83 ALA A O 1
ATOM 614 N N . TRP A 1 84 ? 1.219 10.833 13.628 1.00 97.31 84 TRP A N 1
ATOM 615 C CA . TRP A 1 84 ? 2.444 10.318 13.003 1.00 97.31 84 TRP A CA 1
ATOM 616 C C . TRP A 1 84 ? 3.214 9.339 13.896 1.00 97.31 84 TRP A C 1
ATOM 618 O O . TRP A 1 84 ? 3.705 8.314 13.415 1.00 97.31 84 TRP A O 1
ATOM 628 N N . ALA A 1 85 ? 3.303 9.617 15.200 1.00 98.12 85 ALA A N 1
ATOM 629 C CA . ALA A 1 85 ? 3.906 8.693 16.156 1.00 98.12 85 ALA A CA 1
ATOM 630 C C . ALA A 1 85 ? 3.105 7.382 16.263 1.00 98.12 85 ALA A C 1
ATOM 632 O O . ALA A 1 85 ? 3.705 6.306 16.288 1.00 98.12 85 ALA A O 1
ATOM 633 N N . ALA A 1 86 ? 1.772 7.458 16.257 1.00 97.88 86 ALA A N 1
ATOM 634 C CA . ALA A 1 86 ? 0.886 6.297 16.258 1.00 97.88 86 ALA A CA 1
ATOM 635 C C . ALA A 1 86 ? 1.049 5.455 14.982 1.00 97.88 86 ALA A C 1
ATOM 637 O O . ALA A 1 86 ? 1.150 4.231 15.066 1.00 97.88 86 ALA A O 1
ATOM 638 N N . ALA A 1 87 ? 1.187 6.091 13.814 1.00 96.19 87 ALA A N 1
ATOM 639 C CA . ALA A 1 87 ? 1.479 5.394 12.561 1.00 96.19 87 ALA A CA 1
ATOM 640 C C . ALA A 1 87 ? 2.816 4.642 12.641 1.00 96.19 87 ALA A C 1
ATOM 642 O O . ALA A 1 87 ? 2.891 3.461 12.304 1.00 96.19 87 ALA A O 1
ATOM 643 N N . GLY A 1 88 ? 3.866 5.288 13.160 1.00 96.38 88 GLY A N 1
ATOM 644 C CA . GLY A 1 88 ? 5.161 4.643 13.390 1.00 96.38 88 GLY A CA 1
ATOM 645 C C . GLY A 1 88 ? 5.095 3.481 14.389 1.00 96.38 88 GLY A C 1
ATOM 646 O O . GLY A 1 88 ? 5.779 2.473 14.203 1.00 96.38 88 GLY A O 1
ATOM 647 N N . ALA A 1 89 ? 4.259 3.592 15.425 1.00 98.06 89 ALA A N 1
ATOM 648 C CA . ALA A 1 89 ? 4.015 2.511 16.375 1.00 98.06 89 ALA A CA 1
ATOM 649 C C . ALA A 1 89 ? 3.324 1.315 15.704 1.00 98.06 89 ALA A C 1
ATOM 651 O O . ALA A 1 89 ? 3.809 0.198 15.846 1.00 98.06 89 ALA A O 1
ATOM 652 N N . ALA A 1 90 ? 2.282 1.542 14.897 1.00 96.19 90 ALA A N 1
ATOM 653 C CA . ALA A 1 90 ? 1.604 0.480 14.150 1.00 96.19 90 ALA A CA 1
ATOM 654 C C . ALA A 1 90 ? 2.561 -0.257 13.195 1.00 96.19 90 ALA A C 1
ATOM 656 O O . ALA A 1 90 ? 2.581 -1.485 13.147 1.00 96.19 90 ALA A O 1
ATOM 657 N N . VAL A 1 91 ? 3.425 0.475 12.485 1.00 95.38 91 VAL A N 1
ATOM 658 C CA . VAL A 1 91 ? 4.459 -0.129 11.624 1.00 95.38 91 VAL A CA 1
ATOM 659 C C . VAL A 1 91 ? 5.413 -1.007 12.423 1.00 95.38 91 VAL A C 1
ATOM 661 O O . VAL A 1 91 ? 5.748 -2.106 11.988 1.00 95.38 91 VAL A O 1
ATOM 664 N N . ARG A 1 92 ? 5.843 -0.544 13.600 1.00 97.19 92 ARG A N 1
ATOM 665 C CA . ARG A 1 92 ? 6.701 -1.331 14.488 1.00 97.19 92 ARG A CA 1
ATOM 666 C C . ARG A 1 92 ? 6.000 -2.607 14.948 1.00 97.19 92 ARG A C 1
ATOM 668 O O . ARG A 1 92 ? 6.595 -3.671 14.838 1.00 97.19 92 ARG A O 1
ATOM 675 N N . THR A 1 93 ? 4.743 -2.510 15.376 1.00 97.50 93 THR A N 1
ATOM 676 C CA . THR A 1 93 ? 3.930 -3.671 15.765 1.00 97.50 93 THR A CA 1
ATOM 677 C C . THR A 1 93 ? 3.831 -4.690 14.631 1.00 97.50 93 THR A C 1
ATOM 679 O O . THR A 1 93 ? 3.981 -5.884 14.870 1.00 97.50 93 THR A O 1
ATOM 682 N N . LEU A 1 94 ? 3.644 -4.236 13.388 1.00 95.00 94 LEU A N 1
ATOM 683 C CA . LEU A 1 94 ? 3.638 -5.119 12.222 1.00 95.00 94 LEU A CA 1
ATOM 684 C C . LEU A 1 94 ? 5.010 -5.775 11.992 1.00 95.00 94 LEU A C 1
ATOM 686 O O . LEU A 1 94 ? 5.079 -6.978 11.770 1.00 95.00 94 LEU A O 1
ATOM 690 N N . HIS A 1 95 ? 6.103 -5.015 12.086 1.00 94.88 95 HIS A N 1
ATOM 691 C CA . HIS A 1 95 ? 7.458 -5.541 11.885 1.00 94.88 95 HIS A CA 1
ATOM 692 C C . HIS A 1 95 ? 7.902 -6.539 12.967 1.00 94.88 95 HIS A C 1
ATOM 694 O O . HIS A 1 95 ? 8.749 -7.388 12.698 1.00 94.88 95 HIS A O 1
ATOM 700 N N . GLU A 1 96 ? 7.358 -6.432 14.178 1.00 96.19 96 GLU A N 1
ATOM 701 C CA . GLU A 1 96 ? 7.623 -7.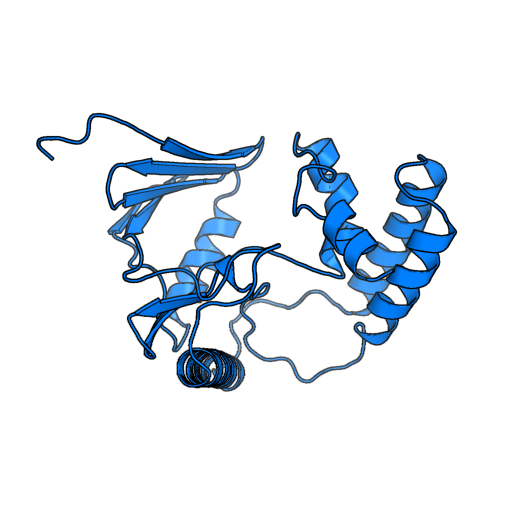342 15.302 1.00 96.19 96 GLU A CA 1
ATOM 702 C C . GLU A 1 96 ? 6.728 -8.596 15.278 1.00 96.19 96 GLU A C 1
ATOM 704 O O . GLU A 1 96 ? 6.936 -9.521 16.065 1.00 96.19 96 GLU A O 1
ATOM 709 N N . ALA A 1 97 ? 5.747 -8.652 14.371 1.00 94.94 97 ALA A N 1
ATOM 710 C CA . ALA A 1 97 ? 4.871 -9.802 14.196 1.00 94.94 97 ALA A CA 1
ATOM 711 C C . ALA A 1 97 ? 5.624 -11.024 13.631 1.00 94.94 97 ALA A C 1
ATOM 713 O O . ALA A 1 97 ? 6.621 -10.867 12.916 1.00 94.94 97 ALA A O 1
ATOM 714 N N . PRO A 1 98 ? 5.123 -12.252 13.870 1.00 94.19 98 PRO A N 1
ATOM 715 C CA . PRO A 1 98 ? 5.611 -13.435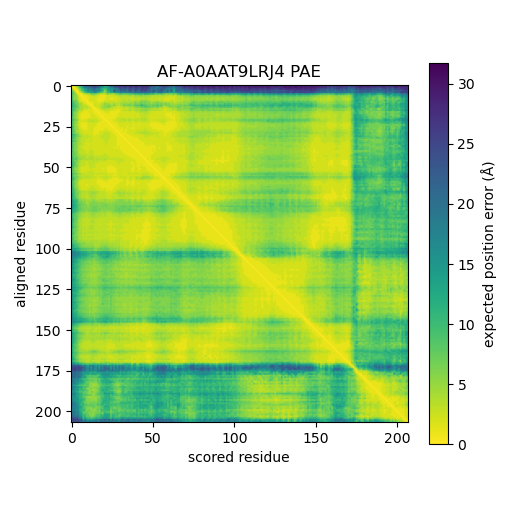 13.174 1.00 94.19 98 PRO A CA 1
ATOM 716 C C . PRO A 1 98 ? 5.577 -13.254 11.655 1.00 94.19 98 PRO A C 1
ATOM 718 O O . PRO A 1 98 ? 4.660 -12.640 11.106 1.00 94.19 98 PRO A O 1
ATOM 721 N N . LEU A 1 99 ? 6.574 -13.817 10.971 1.00 92.50 99 LEU A N 1
ATOM 722 C CA . LEU A 1 99 ? 6.608 -13.778 9.516 1.00 92.50 99 LEU A CA 1
ATOM 723 C C . LEU A 1 99 ? 5.427 -14.563 8.934 1.00 92.50 99 LEU A C 1
ATOM 725 O O . LEU A 1 99 ? 5.149 -15.674 9.396 1.00 92.50 99 LEU A O 1
ATOM 729 N N . PRO A 1 100 ? 4.762 -14.023 7.903 1.00 89.69 100 PRO A N 1
ATOM 730 C CA . PRO A 1 100 ? 3.781 -14.792 7.164 1.00 89.69 100 PRO A CA 1
ATOM 731 C C . PRO A 1 100 ? 4.444 -15.960 6.410 1.00 89.69 100 PRO A C 1
ATOM 733 O O . PRO A 1 100 ? 5.654 -15.934 6.172 1.00 89.69 100 PRO A O 1
ATOM 736 N N . PRO A 1 101 ? 3.666 -16.963 5.965 1.00 87.19 101 PRO A N 1
ATOM 737 C CA . PRO A 1 101 ? 4.204 -18.144 5.287 1.00 87.19 101 PRO A CA 1
ATOM 738 C C . PRO A 1 101 ? 4.710 -17.871 3.859 1.00 87.19 101 PRO A C 1
ATOM 740 O O . PRO A 1 101 ? 5.263 -18.770 3.228 1.00 87.19 101 PRO A O 1
ATOM 743 N N . TRP A 1 102 ? 4.511 -16.663 3.320 1.00 86.06 102 TRP A N 1
ATOM 744 C CA . TRP A 1 102 ? 4.913 -16.321 1.954 1.00 86.06 102 TRP A CA 1
ATOM 745 C C . TRP A 1 102 ? 6.364 -15.860 1.870 1.00 86.06 102 TRP A C 1
ATOM 747 O O . TRP A 1 102 ? 6.880 -15.161 2.743 1.00 86.06 102 TRP A O 1
ATOM 757 N N . HIS A 1 103 ? 6.996 -16.181 0.747 1.00 80.00 103 HIS A N 1
ATOM 758 C CA . HIS A 1 103 ? 8.343 -15.723 0.447 1.00 80.00 103 HIS A CA 1
ATOM 759 C C . HIS A 1 103 ? 8.337 -14.265 -0.018 1.00 80.00 103 HIS A C 1
ATOM 761 O O . HIS A 1 103 ? 7.508 -13.849 -0.832 1.00 80.00 103 HIS A O 1
ATOM 767 N N . SER A 1 104 ? 9.292 -13.481 0.478 1.00 77.06 104 SER A N 1
ATOM 768 C CA . SER A 1 104 ? 9.633 -12.208 -0.150 1.00 77.06 104 SER A CA 1
ATOM 769 C C . SER A 1 104 ? 10.316 -12.459 -1.491 1.00 77.06 104 SER A C 1
ATOM 771 O O . SER A 1 104 ? 11.014 -13.460 -1.641 1.00 77.06 104 SER A O 1
ATOM 773 N N . ARG A 1 105 ? 10.189 -11.510 -2.426 1.00 77.25 105 ARG A N 1
ATOM 774 C CA . ARG A 1 105 ? 11.055 -11.494 -3.611 1.00 77.25 105 ARG A CA 1
ATOM 775 C C . ARG A 1 105 ? 12.521 -11.452 -3.202 1.00 77.25 105 ARG A C 1
ATOM 777 O O . ARG A 1 105 ? 12.871 -10.799 -2.211 1.00 77.25 105 ARG A O 1
ATOM 784 N N . ASP A 1 106 ? 13.335 -12.152 -3.974 1.00 83.38 106 ASP A N 1
ATOM 785 C CA . ASP A 1 106 ? 14.770 -12.199 -3.773 1.00 83.38 106 ASP A CA 1
ATOM 786 C C . ASP A 1 106 ? 15.425 -10.864 -4.174 1.00 83.38 106 ASP A C 1
ATOM 788 O O . ASP A 1 106 ? 14.951 -10.164 -5.073 1.00 83.38 106 ASP A O 1
ATOM 792 N N . CYS A 1 107 ? 16.487 -10.466 -3.468 1.00 84.75 107 CYS A N 1
ATOM 793 C CA . CYS A 1 107 ? 17.146 -9.186 -3.742 1.00 84.75 107 CYS A CA 1
ATOM 794 C C . CYS A 1 107 ? 17.880 -9.185 -5.089 1.00 84.75 107 CYS A C 1
ATOM 796 O O . CYS A 1 107 ? 17.886 -8.142 -5.744 1.00 84.75 107 CYS A O 1
ATOM 798 N N . ASP A 1 108 ? 18.446 -10.316 -5.514 1.00 86.69 108 ASP A N 1
ATOM 799 C CA . ASP A 1 108 ? 19.144 -10.438 -6.795 1.00 86.69 108 ASP A CA 1
ATOM 800 C C . ASP A 1 108 ? 18.137 -10.453 -7.949 1.00 86.69 108 ASP A C 1
ATOM 802 O O . ASP A 1 108 ? 18.349 -9.785 -8.961 1.00 86.69 108 ASP A O 1
ATOM 806 N N . GLU A 1 109 ? 16.992 -11.120 -7.770 1.00 87.75 109 GLU A N 1
ATOM 807 C CA . GLU A 1 109 ? 15.866 -11.050 -8.714 1.00 87.75 109 GLU A CA 1
ATOM 808 C C . GLU A 1 109 ? 15.378 -9.601 -8.881 1.00 87.75 109 GLU A C 1
ATOM 810 O O . GLU A 1 109 ? 15.273 -9.090 -9.995 1.00 87.75 109 GLU A O 1
ATOM 815 N N . MET A 1 110 ? 15.166 -8.887 -7.771 1.00 87.69 110 MET A N 1
ATOM 816 C CA . MET A 1 110 ? 14.762 -7.477 -7.796 1.00 87.69 110 MET A CA 1
ATOM 817 C C . MET A 1 110 ? 15.823 -6.563 -8.427 1.00 87.69 110 MET A C 1
ATOM 819 O O . MET A 1 110 ? 15.465 -5.549 -9.029 1.00 87.69 110 MET A O 1
ATOM 823 N N . ALA A 1 111 ? 17.109 -6.891 -8.283 1.00 89.12 111 ALA A N 1
ATOM 824 C CA . ALA A 1 111 ? 18.199 -6.163 -8.920 1.00 89.12 111 ALA A CA 1
ATOM 825 C C . ALA A 1 111 ? 18.236 -6.416 -10.435 1.00 89.12 111 ALA A C 1
ATOM 827 O O . ALA A 1 111 ? 18.395 -5.466 -11.200 1.00 89.12 111 ALA A O 1
ATOM 828 N N . ALA A 1 112 ? 18.035 -7.659 -10.877 1.00 91.12 112 ALA A N 1
ATOM 829 C CA . ALA A 1 112 ? 17.951 -8.004 -12.295 1.00 91.12 112 ALA A CA 1
ATOM 830 C C . ALA A 1 112 ? 16.764 -7.304 -12.976 1.00 91.12 112 ALA A C 1
ATOM 832 O O . ALA A 1 112 ? 16.948 -6.660 -14.013 1.00 91.12 112 ALA A O 1
ATOM 833 N N . ASP A 1 113 ? 15.586 -7.341 -12.341 1.00 90.31 113 ASP A N 1
ATOM 834 C CA . ASP A 1 113 ? 14.397 -6.602 -12.775 1.00 90.31 113 ASP A CA 1
ATOM 835 C C . ASP A 1 113 ? 14.703 -5.105 -12.923 1.00 90.31 113 ASP A C 1
ATOM 837 O O . ASP A 1 113 ? 14.372 -4.491 -13.936 1.00 90.31 113 ASP A O 1
ATOM 841 N N . LEU A 1 114 ? 15.371 -4.510 -11.927 1.00 91.50 114 LEU A N 1
ATOM 842 C CA . LEU A 1 114 ? 15.718 -3.089 -11.935 1.00 91.50 114 LEU A CA 1
ATOM 843 C C . LEU A 1 114 ? 16.620 -2.734 -13.119 1.00 91.50 114 LEU A C 1
ATOM 845 O O . LEU A 1 114 ? 16.380 -1.724 -13.778 1.00 91.50 114 LEU A O 1
ATOM 849 N N . VAL A 1 115 ? 17.631 -3.556 -13.408 1.00 93.88 115 VAL A N 1
ATOM 850 C CA . VAL A 1 115 ? 18.520 -3.344 -14.559 1.00 93.88 115 VAL A CA 1
ATOM 851 C C . VAL A 1 115 ? 17.729 -3.375 -15.862 1.00 93.88 115 VAL A C 1
ATOM 853 O O . VAL A 1 115 ? 17.812 -2.424 -16.640 1.00 93.88 115 VAL A O 1
ATOM 856 N N . SER A 1 116 ? 16.931 -4.425 -16.071 1.00 93.50 116 SER A N 1
ATOM 857 C CA . SER A 1 116 ? 16.130 -4.582 -17.290 1.00 93.50 116 SER A CA 1
ATOM 858 C C . SER A 1 116 ? 15.132 -3.438 -17.481 1.00 93.50 116 SER A C 1
ATOM 860 O O . SER A 1 116 ? 14.994 -2.912 -18.584 1.00 93.50 116 SER A O 1
ATOM 862 N N . GLU A 1 117 ? 14.465 -2.995 -16.416 1.00 93.50 117 GLU A N 1
ATOM 863 C CA . GLU A 1 117 ? 13.524 -1.872 -16.485 1.00 93.50 117 GLU A CA 1
ATOM 864 C C . GLU A 1 117 ? 14.224 -0.548 -16.778 1.00 93.50 117 GLU A C 1
ATOM 866 O O . GLU A 1 117 ? 13.767 0.217 -17.625 1.00 93.50 117 GLU A O 1
ATOM 871 N N . CYS A 1 118 ? 15.367 -0.274 -16.143 1.00 93.75 118 CYS A N 1
ATOM 872 C CA . CYS A 1 118 ? 16.147 0.922 -16.446 1.00 93.75 118 CYS A CA 1
ATOM 873 C C . CYS A 1 118 ? 16.558 0.979 -17.925 1.00 93.75 118 CYS A C 1
ATOM 875 O O . CYS A 1 118 ? 16.443 2.037 -18.548 1.00 93.75 118 CYS A O 1
ATOM 877 N N . GLU A 1 119 ? 17.003 -0.141 -18.496 1.00 94.50 119 GLU A N 1
ATOM 878 C CA . GLU A 1 119 ? 17.358 -0.233 -19.916 1.00 94.50 119 GLU A CA 1
ATOM 879 C C . GLU A 1 119 ? 16.150 0.045 -20.818 1.00 94.50 119 GLU A C 1
ATOM 881 O O . GLU A 1 119 ? 16.239 0.864 -21.736 1.00 94.50 119 GLU A O 1
ATOM 886 N N . LEU A 1 120 ? 14.998 -0.563 -20.520 1.00 93.44 120 LEU A N 1
ATOM 887 C CA . LEU A 1 120 ? 13.767 -0.375 -21.289 1.00 93.44 120 LEU A CA 1
ATOM 888 C C . LEU A 1 120 ? 13.226 1.056 -21.208 1.00 93.44 120 LEU A C 1
ATOM 890 O O . LEU A 1 120 ? 12.797 1.600 -22.228 1.00 93.44 120 LEU A O 1
ATOM 894 N N . LEU A 1 121 ? 13.249 1.681 -20.029 1.00 92.00 121 LEU A N 1
ATOM 895 C CA . LEU A 1 121 ? 12.759 3.049 -19.827 1.00 92.00 121 LEU A CA 1
ATOM 896 C C . LEU A 1 121 ? 13.543 4.062 -20.666 1.00 92.00 121 LEU A C 1
ATOM 898 O O . LEU A 1 121 ? 12.951 4.991 -21.220 1.00 92.00 121 LEU A O 1
ATOM 902 N N . VAL A 1 122 ? 14.859 3.869 -20.786 1.00 94.25 122 VAL A N 1
ATOM 903 C CA . VAL A 1 122 ? 15.722 4.727 -21.607 1.00 94.25 122 VAL A CA 1
ATOM 904 C C . VAL A 1 122 ? 15.574 4.395 -23.089 1.00 94.25 122 VAL A C 1
ATOM 906 O O . VAL A 1 122 ? 15.392 5.308 -23.893 1.00 94.25 122 VAL A O 1
ATOM 909 N N . ALA A 1 123 ? 15.614 3.112 -23.460 1.00 94.62 123 ALA A N 1
ATOM 910 C CA . ALA A 1 123 ? 15.546 2.678 -24.857 1.00 94.62 123 ALA A CA 1
ATOM 911 C C . ALA A 1 123 ? 14.238 3.100 -25.543 1.00 94.62 123 ALA A C 1
ATOM 913 O O . ALA A 1 123 ? 14.248 3.461 -26.718 1.00 94.62 123 ALA A O 1
ATOM 914 N N . ASN A 1 124 ? 13.128 3.111 -24.800 1.00 91.88 124 ASN A N 1
ATOM 915 C CA . ASN A 1 124 ? 11.820 3.535 -25.300 1.00 91.88 124 ASN A CA 1
ATOM 916 C C . ASN A 1 124 ? 11.552 5.040 -25.121 1.00 91.88 124 ASN A C 1
ATOM 918 O O . ASN A 1 124 ? 10.459 5.507 -25.430 1.00 91.88 124 ASN A O 1
ATOM 922 N N . GLY A 1 125 ? 12.516 5.809 -24.602 1.00 89.44 125 GLY A N 1
ATOM 923 C CA . GLY A 1 125 ? 12.372 7.253 -24.401 1.00 89.44 125 GLY A CA 1
ATOM 924 C C . GLY A 1 125 ? 11.302 7.647 -23.376 1.00 89.44 125 GLY A C 1
ATOM 925 O O . GLY A 1 125 ? 10.832 8.782 -23.403 1.00 89.44 125 GLY A O 1
ATOM 926 N N . VAL A 1 126 ? 10.915 6.733 -22.477 1.00 88.81 126 VAL A N 1
ATOM 927 C CA . VAL A 1 126 ? 9.892 6.980 -21.446 1.00 88.81 126 VAL A CA 1
ATOM 928 C C . VAL A 1 126 ? 10.414 7.970 -20.407 1.00 88.81 126 VAL A C 1
ATOM 930 O O . VAL A 1 126 ? 9.695 8.878 -19.994 1.00 88.81 126 VAL A O 1
ATOM 933 N N . LEU A 1 127 ? 11.681 7.822 -20.004 1.00 89.81 127 LEU A N 1
ATOM 934 C CA . LEU A 1 127 ? 12.373 8.715 -19.075 1.00 89.81 127 LEU A CA 1
ATOM 935 C C . LEU A 1 127 ? 13.757 9.090 -19.614 1.00 89.81 127 LEU A C 1
ATOM 937 O O . LEU A 1 127 ? 14.371 8.353 -20.385 1.00 89.81 127 LEU A O 1
ATOM 941 N N . SER A 1 128 ? 14.285 10.234 -19.172 1.00 92.25 128 SER A N 1
ATOM 942 C CA . SER A 1 128 ? 15.648 10.633 -19.529 1.00 92.25 128 SER A CA 1
ATOM 943 C C . SER A 1 128 ? 16.683 9.731 -18.850 1.00 92.25 128 SER A C 1
ATOM 945 O O . SER A 1 128 ? 16.521 9.344 -17.690 1.00 92.25 128 SER A O 1
ATOM 947 N N . ALA A 1 129 ? 17.792 9.454 -19.542 1.00 94.31 129 ALA A N 1
ATOM 948 C CA . ALA A 1 129 ? 18.876 8.630 -19.003 1.00 94.31 129 ALA A CA 1
ATOM 949 C C . ALA A 1 129 ? 19.392 9.152 -17.651 1.00 94.31 129 ALA A C 1
ATOM 951 O O . ALA A 1 129 ? 19.583 8.374 -16.724 1.00 94.31 129 ALA A O 1
ATOM 952 N N . GLY A 1 130 ? 19.535 10.474 -17.500 1.00 93.62 130 GLY A N 1
ATOM 953 C CA . GLY A 1 130 ? 19.965 11.079 -16.236 1.00 93.62 130 GLY A CA 1
ATOM 954 C C . GLY A 1 130 ? 18.996 10.822 -15.075 1.00 93.62 130 GLY A C 1
ATOM 955 O O . GLY A 1 130 ? 19.437 10.535 -13.962 1.00 93.62 130 GLY A O 1
ATOM 956 N N . LEU A 1 131 ? 17.681 10.872 -15.328 1.00 90.06 131 LEU A N 1
ATOM 957 C CA . LEU A 1 131 ? 16.671 10.574 -14.311 1.00 90.06 131 LEU A CA 1
ATOM 958 C C . LEU A 1 131 ? 16.689 9.091 -13.921 1.00 90.06 131 LEU A C 1
ATOM 960 O O . LEU A 1 131 ? 16.568 8.771 -12.736 1.00 90.06 131 LEU A O 1
ATOM 964 N N . VAL A 1 132 ? 16.860 8.201 -14.901 1.00 92.06 132 VAL A N 1
ATOM 965 C CA . VAL A 1 132 ? 16.944 6.752 -14.675 1.00 92.06 132 VAL A CA 1
ATOM 966 C C . VAL A 1 132 ? 18.190 6.401 -13.868 1.00 92.06 132 VAL A C 1
ATOM 968 O O . VAL A 1 132 ? 18.053 5.755 -12.834 1.00 92.06 132 VAL A O 1
ATOM 971 N N . THR A 1 133 ? 19.374 6.881 -14.261 1.00 93.50 133 THR A N 1
ATOM 972 C CA . THR A 1 133 ? 20.633 6.623 -13.539 1.00 93.50 133 THR A CA 1
ATOM 973 C C . THR A 1 133 ? 20.532 7.039 -12.076 1.00 93.50 133 THR A C 1
ATOM 975 O O . THR A 1 133 ? 20.802 6.241 -11.184 1.00 93.50 133 THR A O 1
ATOM 978 N N . ARG A 1 134 ? 20.046 8.254 -11.808 1.00 89.88 134 ARG A N 1
ATOM 979 C CA . ARG A 1 134 ? 19.911 8.751 -10.436 1.00 89.88 134 ARG A CA 1
ATOM 980 C C . ARG A 1 134 ? 18.955 7.907 -9.591 1.00 89.88 134 ARG A C 1
ATOM 982 O O . ARG A 1 134 ? 19.240 7.609 -8.435 1.00 89.88 134 ARG A O 1
ATOM 989 N N . ASN A 1 135 ? 17.787 7.555 -10.129 1.00 89.50 135 ASN A N 1
ATOM 990 C CA . ASN A 1 135 ? 16.822 6.759 -9.367 1.00 89.50 135 ASN A CA 1
ATOM 991 C C . ASN A 1 135 ? 17.279 5.307 -9.203 1.00 89.50 135 ASN A C 1
ATOM 993 O O . ASN A 1 135 ? 16.978 4.697 -8.177 1.00 89.50 135 ASN A O 1
ATOM 997 N N . ARG A 1 136 ? 18.047 4.779 -10.161 1.00 90.62 136 ARG A N 1
ATOM 998 C CA . ARG A 1 136 ? 18.709 3.481 -10.046 1.00 90.62 136 ARG A CA 1
ATOM 999 C C . ARG A 1 136 ? 19.688 3.459 -8.875 1.00 90.62 136 ARG A C 1
ATOM 1001 O O . ARG A 1 136 ? 19.582 2.555 -8.059 1.00 90.62 136 ARG A O 1
ATOM 1008 N N . GLU A 1 137 ? 20.542 4.471 -8.721 1.00 90.69 137 GLU A N 1
ATOM 1009 C CA . GLU A 1 137 ? 21.471 4.570 -7.578 1.00 90.69 137 GLU A CA 1
ATOM 1010 C C . GLU A 1 137 ? 20.729 4.533 -6.228 1.00 90.69 137 GLU A C 1
ATOM 1012 O O . GLU A 1 137 ? 21.125 3.829 -5.296 1.00 90.69 137 GLU A O 1
ATOM 1017 N N . VAL A 1 138 ? 19.602 5.248 -6.125 1.00 88.38 138 VAL A N 1
ATOM 1018 C CA . VAL A 1 138 ? 18.750 5.238 -4.923 1.00 88.38 138 VAL A CA 1
ATOM 1019 C C . VAL A 1 138 ? 18.125 3.859 -4.687 1.00 88.38 138 VAL A C 1
ATOM 1021 O O . VAL A 1 138 ? 18.049 3.404 -3.543 1.00 88.38 138 VAL A O 1
ATOM 1024 N N . ALA A 1 139 ? 17.661 3.197 -5.748 1.00 88.06 139 ALA A N 1
ATOM 1025 C CA . ALA A 1 139 ? 17.054 1.875 -5.662 1.00 88.06 139 ALA A CA 1
ATOM 1026 C C . ALA A 1 139 ? 18.083 0.798 -5.281 1.00 88.06 139 ALA A C 1
ATOM 1028 O O . ALA A 1 139 ? 17.821 0.014 -4.372 1.00 88.06 139 ALA A O 1
ATOM 1029 N N . GLU A 1 140 ? 19.271 0.806 -5.887 1.00 87.75 140 GLU A N 1
ATOM 1030 C CA . GLU A 1 140 ? 20.373 -0.111 -5.572 1.00 87.75 140 GLU A CA 1
ATOM 1031 C C . GLU A 1 140 ? 20.825 0.036 -4.110 1.00 87.75 140 GLU A C 1
ATOM 1033 O O . GLU A 1 140 ? 20.990 -0.963 -3.414 1.00 87.75 140 GLU A O 1
ATOM 1038 N N . ALA A 1 141 ? 20.899 1.260 -3.574 1.00 87.25 141 ALA A N 1
ATOM 1039 C CA . ALA A 1 141 ? 21.197 1.478 -2.153 1.00 87.25 141 ALA A CA 1
ATOM 1040 C C . ALA A 1 141 ? 20.129 0.894 -1.194 1.00 87.25 141 ALA A C 1
ATOM 1042 O O . ALA A 1 141 ? 20.406 0.601 -0.020 1.00 87.25 141 ALA A O 1
ATOM 1043 N N . ALA A 1 142 ? 18.889 0.735 -1.667 1.00 85.69 142 ALA A N 1
ATOM 1044 C CA . ALA A 1 142 ? 17.799 0.109 -0.920 1.00 85.69 142 ALA A CA 1
ATOM 1045 C C . ALA A 1 142 ? 17.773 -1.426 -1.062 1.00 85.69 142 ALA A C 1
ATOM 1047 O O . ALA A 1 142 ? 17.278 -2.108 -0.156 1.00 85.69 142 ALA A O 1
ATOM 1048 N N . LEU A 1 143 ? 18.320 -1.968 -2.155 1.00 85.25 143 LEU A N 1
ATOM 1049 C CA . LEU A 1 143 ? 18.497 -3.401 -2.412 1.00 85.25 143 LEU A CA 1
ATOM 1050 C C . LEU A 1 143 ? 19.714 -3.940 -1.652 1.00 85.25 143 LEU A C 1
ATOM 1052 O O . LEU A 1 143 ? 20.744 -4.288 -2.219 1.00 85.25 143 LEU A O 1
ATOM 1056 N N . ARG A 1 144 ? 19.588 -3.999 -0.327 1.00 82.81 144 ARG A N 1
ATOM 1057 C CA . ARG A 1 144 ? 20.609 -4.551 0.568 1.00 82.81 144 ARG A CA 1
ATOM 1058 C C . ARG A 1 144 ? 20.062 -5.723 1.381 1.00 82.81 144 ARG A C 1
ATOM 1060 O O . ARG A 1 144 ? 18.862 -5.723 1.688 1.00 82.81 144 ARG A O 1
ATOM 1067 N N . PRO A 1 145 ? 20.926 -6.663 1.810 1.00 84.12 145 PRO A N 1
ATOM 1068 C CA . PRO A 1 145 ? 20.544 -7.694 2.763 1.00 84.12 145 PRO A CA 1
ATOM 1069 C C . PRO A 1 145 ? 19.883 -7.081 4.000 1.00 84.12 145 PRO A C 1
ATOM 1071 O O . PRO A 1 145 ? 20.360 -6.089 4.559 1.00 84.12 145 PRO A O 1
ATOM 1074 N N . ARG A 1 146 ? 18.760 -7.663 4.418 1.00 84.50 146 ARG A N 1
ATOM 1075 C CA . ARG A 1 146 ? 17.968 -7.197 5.559 1.00 84.50 146 ARG A CA 1
ATOM 1076 C C . ARG A 1 146 ? 17.319 -8.374 6.266 1.00 84.50 146 ARG A C 1
ATOM 1078 O O . ARG A 1 146 ? 16.937 -9.342 5.615 1.00 84.50 146 ARG A O 1
ATOM 1085 N N . THR A 1 147 ? 17.153 -8.261 7.580 1.00 88.25 147 THR A N 1
ATOM 1086 C CA . THR A 1 147 ? 16.328 -9.200 8.343 1.00 88.25 147 THR A CA 1
ATOM 1087 C C . THR A 1 147 ? 14.888 -9.108 7.831 1.00 88.25 147 THR A C 1
ATOM 1089 O O . THR A 1 147 ? 14.331 -8.005 7.835 1.00 88.25 147 THR A O 1
ATOM 1092 N N . PRO A 1 148 ? 14.283 -10.213 7.363 1.00 88.25 148 PRO A N 1
ATOM 1093 C CA . PRO A 1 148 ? 12.889 -10.204 6.948 1.00 88.25 148 PRO A CA 1
ATOM 1094 C C . PRO A 1 148 ? 11.983 -9.843 8.125 1.00 88.25 148 PRO A C 1
ATOM 1096 O O . PRO A 1 148 ? 12.177 -10.328 9.237 1.00 88.25 148 PRO A O 1
ATOM 1099 N N . VAL A 1 149 ? 10.982 -9.013 7.856 1.00 91.69 149 VAL A N 1
ATOM 1100 C CA . VAL A 1 149 ? 9.898 -8.674 8.785 1.00 91.69 149 VAL A CA 1
ATOM 1101 C C . VAL A 1 149 ? 8.579 -8.720 8.023 1.00 91.69 149 VAL A C 1
ATOM 1103 O O . VAL A 1 149 ? 8.573 -8.587 6.793 1.00 91.69 149 VAL A O 1
ATOM 1106 N N . PHE A 1 150 ? 7.458 -8.893 8.724 1.00 91.50 150 PHE A N 1
ATOM 1107 C CA . PHE A 1 150 ? 6.159 -8.742 8.083 1.00 91.50 150 PHE A CA 1
ATOM 1108 C C . PHE A 1 150 ? 5.999 -7.269 7.699 1.00 91.50 150 PHE A C 1
ATOM 1110 O O . PHE A 1 150 ? 5.959 -6.390 8.551 1.00 91.50 150 PHE A O 1
ATOM 1117 N N . THR A 1 151 ? 5.986 -6.984 6.398 1.00 89.50 151 THR A N 1
ATOM 1118 C CA . THR A 1 151 ? 5.818 -5.624 5.883 1.00 89.50 151 THR A CA 1
ATOM 1119 C C . THR A 1 151 ? 4.468 -5.486 5.208 1.00 89.50 151 THR A C 1
ATOM 1121 O O . THR A 1 151 ? 3.957 -6.419 4.592 1.00 89.50 151 THR A O 1
ATOM 1124 N N . HIS A 1 152 ? 3.928 -4.273 5.249 1.00 87.31 152 HIS A N 1
ATOM 1125 C CA . HIS A 1 152 ? 2.727 -3.915 4.504 1.00 87.31 152 HIS A CA 1
ATOM 1126 C C . HIS A 1 152 ? 2.914 -4.059 2.976 1.00 87.31 152 HIS A C 1
ATOM 1128 O O . HIS A 1 152 ? 1.959 -4.167 2.208 1.00 87.31 152 HIS A O 1
ATOM 1134 N N . GLY A 1 153 ? 4.163 -4.055 2.506 1.00 80.19 153 GLY A N 1
ATOM 1135 C CA . GLY A 1 153 ? 4.505 -4.084 1.090 1.00 80.19 153 GLY A CA 1
ATOM 1136 C C . GLY A 1 153 ? 4.363 -2.719 0.441 1.00 80.19 153 GLY A C 1
ATOM 1137 O O . GLY A 1 153 ? 5.143 -2.444 -0.466 1.00 80.19 153 GLY A O 1
ATOM 1138 N N . ASP A 1 154 ? 3.466 -1.860 0.956 1.00 80.81 154 ASP A N 1
ATOM 1139 C CA . ASP A 1 154 ? 3.492 -0.448 0.607 1.00 80.81 154 ASP A CA 1
ATOM 1140 C C . ASP A 1 154 ? 2.726 0.554 1.443 1.00 80.81 154 ASP A C 1
ATOM 1142 O O . ASP A 1 154 ? 1.549 0.879 1.268 1.00 80.81 154 ASP A O 1
ATOM 1146 N N . LEU A 1 155 ? 3.433 1.028 2.434 1.00 86.00 155 LEU A N 1
ATOM 1147 C CA . LEU A 1 155 ? 2.881 1.982 3.349 1.00 86.00 155 LEU A CA 1
ATOM 1148 C C . LEU A 1 155 ? 2.960 3.385 2.740 1.00 86.00 155 LEU A C 1
ATOM 1150 O O . LEU A 1 155 ? 4.054 3.893 2.498 1.00 86.00 155 LEU A O 1
ATOM 1154 N N . GLN A 1 156 ? 1.805 4.018 2.547 1.00 83.19 156 GLN A N 1
ATOM 1155 C CA . GLN A 1 156 ? 1.697 5.405 2.095 1.00 83.19 156 GLN A CA 1
ATOM 1156 C C . GLN A 1 156 ? 0.848 6.229 3.060 1.00 83.19 156 GLN A C 1
ATOM 1158 O O . GLN A 1 156 ? 0.024 5.700 3.804 1.00 83.19 156 GLN A O 1
ATOM 1163 N N . ILE A 1 157 ? 0.996 7.551 3.003 1.00 87.56 157 ILE A N 1
ATOM 1164 C CA . ILE A 1 157 ? 0.196 8.482 3.812 1.00 87.56 157 ILE A CA 1
ATOM 1165 C C . ILE A 1 157 ? -1.306 8.385 3.510 1.00 87.56 157 ILE A C 1
ATOM 1167 O O . ILE A 1 157 ? -2.124 8.546 4.408 1.00 87.56 157 ILE A O 1
ATOM 1171 N N . ALA A 1 158 ? -1.663 8.048 2.267 1.00 87.31 158 ALA A N 1
ATOM 1172 C CA . ALA A 1 158 ? -3.043 7.819 1.845 1.00 87.31 158 ALA A CA 1
ATOM 1173 C C . ALA A 1 158 ? -3.599 6.459 2.315 1.00 87.31 158 ALA A C 1
ATOM 1175 O O . ALA A 1 158 ? -4.796 6.200 2.214 1.00 87.31 158 ALA A O 1
ATOM 1176 N N . HIS A 1 159 ? -2.722 5.582 2.806 1.00 89.50 159 HIS A N 1
ATOM 1177 C CA . HIS A 1 159 ? -3.019 4.195 3.141 1.00 89.50 159 HIS A CA 1
ATOM 1178 C C . HIS A 1 159 ? -3.138 3.939 4.641 1.00 89.50 159 HIS A C 1
ATOM 1180 O O . HIS A 1 159 ? -3.516 2.844 5.040 1.00 89.50 159 HIS A O 1
ATOM 1186 N N . VAL A 1 160 ? -2.837 4.931 5.473 1.00 93.19 160 VAL A N 1
ATOM 1187 C CA . VAL A 1 160 ? -2.992 4.867 6.927 1.00 93.19 160 VAL A CA 1
ATOM 1188 C C . VAL A 1 160 ? -4.150 5.774 7.303 1.00 93.19 160 VAL A C 1
ATOM 1190 O O . VAL A 1 160 ? -4.130 6.946 6.950 1.00 93.19 160 VAL A O 1
ATOM 1193 N N . PHE A 1 161 ? -5.154 5.249 7.994 1.00 94.25 161 PHE A N 1
ATOM 1194 C CA . PHE A 1 161 ? -6.330 5.991 8.432 1.00 94.25 161 PHE A CA 1
ATOM 1195 C C . PHE A 1 161 ? -6.221 6.320 9.914 1.00 94.25 161 PHE A C 1
ATOM 1197 O O . PHE A 1 161 ? -5.767 5.495 10.714 1.00 94.25 161 PHE A O 1
ATOM 1204 N N . VAL A 1 162 ? -6.630 7.540 10.249 1.00 95.94 162 VAL A N 1
ATOM 1205 C CA . VAL A 1 162 ? -6.609 8.081 11.603 1.00 95.94 162 VAL A CA 1
ATOM 1206 C C . VAL A 1 162 ? -7.937 8.725 11.974 1.00 95.94 162 VAL A C 1
ATOM 1208 O O . VAL A 1 162 ? -8.557 9.403 11.151 1.00 95.94 162 VAL A O 1
ATOM 1211 N N . ASP A 1 163 ? -8.341 8.549 13.228 1.00 95.69 163 ASP A N 1
ATOM 1212 C CA . ASP A 1 163 ? -9.375 9.350 13.885 1.00 95.69 163 ASP A CA 1
ATOM 1213 C C . ASP A 1 163 ? -8.749 10.026 15.110 1.00 95.69 163 ASP A C 1
ATOM 1215 O O . ASP A 1 163 ? -8.290 9.371 16.050 1.00 95.69 163 ASP A O 1
ATOM 1219 N N . GLY A 1 164 ? -8.606 11.350 15.041 1.00 94.12 164 GLY A N 1
ATOM 1220 C CA . GLY A 1 164 ? -7.725 12.088 15.941 1.00 94.12 164 GLY A CA 1
ATOM 1221 C C . GLY A 1 164 ? -6.276 11.593 15.847 1.00 94.12 164 GLY A C 1
ATOM 1222 O O . GLY A 1 164 ? -5.618 11.770 14.823 1.00 94.12 164 GLY A O 1
ATOM 1223 N N . ASP A 1 165 ? -5.790 10.983 16.928 1.00 95.88 165 ASP A N 1
ATOM 1224 C CA . ASP A 1 165 ? -4.423 10.460 17.048 1.00 95.88 165 ASP A CA 1
ATOM 1225 C C . ASP A 1 165 ? -4.365 8.919 17.035 1.00 95.88 165 ASP A C 1
ATOM 1227 O O . ASP A 1 165 ? -3.296 8.342 17.245 1.00 95.88 165 ASP A O 1
ATOM 1231 N N . GLU A 1 166 ? -5.493 8.240 16.803 1.00 96.00 166 GLU A N 1
ATOM 1232 C CA . GLU A 1 166 ? -5.582 6.777 16.792 1.00 96.00 166 GLU A CA 1
ATOM 1233 C C . GLU A 1 166 ? -5.561 6.225 15.366 1.00 96.00 166 GLU A C 1
ATOM 1235 O O . GLU A 1 166 ? -6.240 6.747 14.483 1.00 96.00 166 GLU A O 1
ATOM 1240 N N . ILE A 1 167 ? -4.803 5.145 15.138 1.00 96.50 167 ILE A N 1
ATOM 1241 C CA . ILE A 1 167 ? -4.828 4.423 13.860 1.00 96.50 167 ILE A CA 1
ATOM 1242 C C . ILE A 1 167 ? -6.103 3.587 13.791 1.00 96.50 167 ILE A C 1
ATOM 1244 O O . ILE A 1 167 ? -6.288 2.669 14.587 1.00 96.50 167 ILE A O 1
ATOM 1248 N N . THR A 1 168 ? -6.950 3.862 12.805 1.00 95.69 168 THR A N 1
ATOM 1249 C CA . THR A 1 168 ? -8.219 3.150 12.589 1.00 95.69 168 THR A CA 1
ATOM 1250 C C . THR A 1 168 ? -8.118 2.081 11.510 1.00 95.69 168 THR A C 1
ATOM 1252 O O . THR A 1 168 ? -8.937 1.164 11.475 1.00 95.69 168 THR A O 1
ATOM 1255 N N . GLY A 1 169 ? -7.105 2.148 10.645 1.00 92.00 169 GLY A N 1
ATOM 1256 C CA . GLY A 1 169 ? -6.859 1.106 9.656 1.00 92.00 169 GLY A CA 1
ATOM 1257 C C . GLY A 1 169 ? -5.692 1.381 8.726 1.00 92.00 169 GLY A C 1
ATOM 1258 O O . GLY A 1 169 ? -5.308 2.526 8.506 1.00 92.00 169 GLY A O 1
ATOM 1259 N N . VAL A 1 170 ? -5.141 0.315 8.151 1.00 90.25 170 VAL A N 1
ATOM 1260 C CA . VAL A 1 170 ? -4.146 0.387 7.078 1.00 90.25 170 VAL A CA 1
ATOM 1261 C C . VAL A 1 170 ? -4.650 -0.389 5.856 1.00 90.25 170 VAL A C 1
ATOM 1263 O O . VAL A 1 170 ? -5.109 -1.525 5.986 1.00 90.25 170 VAL A O 1
ATOM 1266 N N . ILE A 1 171 ? -4.587 0.230 4.674 1.00 83.25 171 ILE A N 1
ATOM 1267 C CA . ILE A 1 171 ? -4.977 -0.351 3.375 1.00 83.25 171 ILE A CA 1
ATOM 1268 C C . ILE A 1 171 ? -3.764 -0.524 2.460 1.00 83.25 171 ILE A C 1
ATOM 1270 O O . ILE A 1 171 ? -2.822 0.246 2.541 1.00 83.25 171 ILE A O 1
ATOM 1274 N N . ARG A 1 172 ? -3.789 -1.493 1.541 1.00 69.88 172 ARG A N 1
ATOM 1275 C CA . ARG A 1 172 ? -2.624 -1.883 0.722 1.00 69.88 172 ARG A CA 1
ATOM 1276 C C . ARG A 1 172 ? -2.525 -1.193 -0.650 1.00 69.88 172 ARG A C 1
ATOM 1278 O O . ARG A 1 172 ? -3.514 -1.151 -1.372 1.00 69.88 172 ARG A O 1
ATOM 1285 N N . GLY A 1 173 ? -1.313 -0.805 -1.076 1.00 55.22 173 GLY A N 1
ATOM 1286 C CA . GLY A 1 173 ? -0.932 -0.413 -2.469 1.00 55.22 173 GLY A CA 1
ATOM 1287 C C . GLY A 1 173 ? 0.408 0.343 -2.499 1.00 55.22 173 GLY A C 1
ATOM 1288 O O . GLY A 1 173 ? 0.544 0.934 -1.444 1.00 55.22 173 GLY A O 1
ATOM 1289 N N . TRP A 1 174 ? 1.253 0.304 -3.599 1.00 42.56 174 TRP A N 1
ATOM 1290 C CA . TRP A 1 174 ? 2.756 0.025 -3.829 1.00 42.56 174 TRP A CA 1
ATOM 1291 C C . TRP A 1 174 ? 3.812 1.121 -4.343 1.00 42.56 174 TRP A C 1
ATOM 1293 O O . TRP A 1 174 ? 3.486 1.793 -5.307 1.00 42.56 174 TRP A O 1
ATOM 1303 N N . TRP A 1 175 ? 5.092 1.275 -3.823 1.00 40.66 175 TRP A N 1
ATOM 1304 C CA . TRP A 1 175 ? 6.101 2.356 -4.192 1.00 40.66 175 TRP A CA 1
ATOM 1305 C C . TRP A 1 175 ? 7.683 2.157 -4.134 1.00 40.66 175 TRP A C 1
ATOM 1307 O O . TRP A 1 175 ? 8.240 1.368 -3.367 1.00 40.66 175 TRP A O 1
ATOM 1317 N N . SER A 1 176 ? 8.413 3.017 -4.904 1.00 34.66 176 SER A N 1
ATOM 1318 C CA . SER A 1 176 ? 9.871 3.348 -5.080 1.00 34.66 176 SER A CA 1
ATOM 1319 C C . SER A 1 176 ? 10.697 2.499 -6.039 1.00 34.66 176 SER A C 1
ATOM 1321 O O . SER A 1 176 ? 10.800 2.848 -7.211 1.00 34.66 176 SER A O 1
ATOM 1323 N N . LEU A 1 177 ? 11.244 1.363 -5.594 1.00 50.62 177 LEU A N 1
ATOM 1324 C CA . LEU A 1 177 ? 11.732 0.350 -6.537 1.00 50.62 177 LEU A CA 1
ATOM 1325 C C . LEU A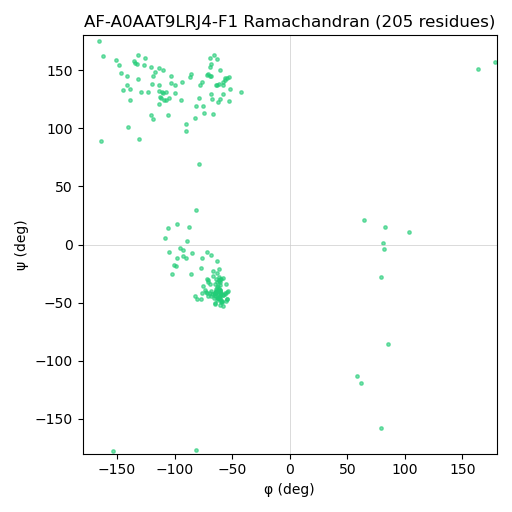 1 177 ? 10.602 0.008 -7.509 1.00 50.62 177 LEU A C 1
ATOM 1327 O O . LEU A 1 177 ? 10.793 -0.085 -8.712 1.00 50.62 177 LEU A O 1
ATOM 1331 N N . ARG A 1 178 ? 9.385 -0.082 -6.975 1.00 57.97 178 ARG A N 1
ATOM 1332 C CA . ARG A 1 178 ? 8.207 -0.238 -7.803 1.00 57.97 178 ARG A CA 1
ATOM 1333 C C . ARG A 1 178 ? 7.909 0.917 -8.725 1.00 57.97 178 ARG A C 1
ATOM 1335 O O . ARG A 1 178 ? 7.340 0.639 -9.755 1.00 57.97 178 ARG A O 1
ATOM 1342 N N . SER A 1 179 ? 8.256 2.159 -8.421 1.00 57.03 179 SER A N 1
ATOM 1343 C CA . SER A 1 179 ? 8.003 3.236 -9.381 1.00 57.03 179 SER A CA 1
ATOM 1344 C C . SER A 1 179 ? 8.826 3.013 -10.651 1.00 57.03 179 SER A C 1
ATOM 1346 O O . SER A 1 179 ? 8.301 3.175 -11.739 1.00 57.03 179 SER A O 1
ATOM 1348 N N . LEU A 1 180 ? 10.066 2.527 -10.532 1.00 66.06 180 LEU A N 1
ATOM 1349 C CA . LEU A 1 180 ? 10.847 2.116 -11.703 1.00 66.06 180 LEU A CA 1
ATOM 1350 C C . LEU A 1 180 ? 10.310 0.824 -12.336 1.00 66.06 180 LEU A C 1
ATOM 1352 O O . LEU A 1 180 ? 10.147 0.778 -13.547 1.00 66.06 180 LEU A O 1
ATOM 1356 N N . LEU A 1 181 ? 9.977 -0.192 -11.530 1.00 75.94 181 LEU A N 1
ATOM 1357 C CA . LEU A 1 181 ? 9.523 -1.491 -12.048 1.00 75.94 181 LEU A CA 1
ATOM 1358 C C . LEU A 1 181 ? 8.068 -1.519 -12.554 1.00 75.94 181 LEU A C 1
ATOM 1360 O O . LEU A 1 181 ? 7.681 -2.436 -13.270 1.00 75.94 181 LEU A O 1
ATOM 1364 N N . ALA A 1 182 ? 7.224 -0.576 -12.135 1.00 75.50 182 ALA A N 1
ATOM 1365 C CA . ALA A 1 182 ? 5.789 -0.595 -12.406 1.00 75.50 182 ALA A CA 1
ATOM 1366 C C . ALA A 1 182 ? 5.386 0.331 -13.549 1.00 75.50 182 ALA A C 1
ATOM 1368 O O . ALA A 1 182 ? 4.308 0.116 -14.082 1.00 75.50 182 ALA A O 1
ATOM 1369 N N . ILE A 1 183 ? 6.205 1.309 -13.962 1.00 78.06 183 ILE A N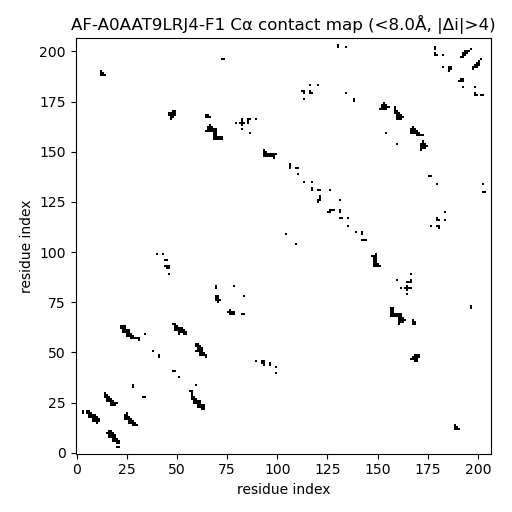 1
ATOM 1370 C CA . ILE A 1 183 ? 5.857 2.207 -15.080 1.00 78.06 183 ILE A CA 1
ATOM 1371 C C . ILE A 1 183 ? 5.510 1.407 -16.337 1.00 78.06 183 ILE A C 1
ATOM 1373 O O . ILE A 1 183 ? 4.469 1.663 -16.939 1.00 78.06 183 ILE A O 1
ATOM 1377 N N . ARG A 1 184 ? 6.323 0.403 -16.698 1.00 81.31 184 ARG A N 1
ATOM 1378 C CA . ARG A 1 184 ? 6.025 -0.473 -17.839 1.00 81.31 184 ARG A CA 1
ATOM 1379 C C . ARG A 1 184 ? 4.677 -1.169 -17.662 1.00 81.31 184 ARG A C 1
ATOM 1381 O O . ARG A 1 184 ? 3.813 -1.045 -18.524 1.00 81.31 184 ARG A O 1
ATOM 1388 N N . TRP A 1 185 ? 4.477 -1.828 -16.519 1.00 81.12 185 TRP A N 1
ATOM 1389 C CA . TRP A 1 185 ? 3.225 -2.526 -16.218 1.00 81.12 185 TRP A CA 1
ATOM 1390 C C . TRP A 1 185 ? 2.014 -1.582 -16.269 1.00 81.12 185 TRP A C 1
ATOM 1392 O O . TRP A 1 185 ? 0.991 -1.930 -16.845 1.00 81.12 185 TRP A O 1
ATOM 1402 N N . LEU A 1 186 ? 2.124 -0.375 -15.714 1.00 76.94 186 LEU A N 1
ATOM 1403 C CA . LEU A 1 186 ? 1.056 0.624 -15.702 1.00 76.94 186 LEU A CA 1
ATOM 1404 C C . LEU A 1 186 ? 0.647 1.003 -17.121 1.00 76.94 186 LEU A C 1
ATOM 1406 O O . LEU A 1 186 ? -0.536 0.920 -17.443 1.00 76.94 186 LEU A O 1
ATOM 1410 N N . VAL A 1 187 ? 1.618 1.317 -17.981 1.00 78.44 187 VAL A N 1
ATOM 1411 C CA . VAL A 1 187 ? 1.370 1.622 -19.396 1.00 78.44 187 VAL A CA 1
ATOM 1412 C C . VAL A 1 187 ? 0.704 0.440 -20.102 1.00 78.44 187 VAL A C 1
ATOM 1414 O O . VAL A 1 187 ? -0.322 0.615 -20.757 1.00 78.44 187 VAL A O 1
ATOM 1417 N N . GLU A 1 188 ? 1.243 -0.770 -19.933 1.00 81.62 188 GLU A N 1
ATOM 1418 C CA . GLU A 1 188 ? 0.705 -1.995 -20.542 1.00 81.62 188 GLU A CA 1
ATOM 1419 C C . GLU A 1 188 ? -0.742 -2.284 -20.106 1.00 81.62 188 GLU A C 1
ATOM 1421 O O . GLU A 1 188 ? -1.528 -2.821 -20.887 1.00 81.62 188 GLU A O 1
ATOM 1426 N N . HIS A 1 189 ? -1.118 -1.873 -18.892 1.00 74.44 189 HIS A N 1
ATOM 1427 C CA . HIS A 1 189 ? -2.427 -2.151 -18.295 1.00 74.44 189 HIS A CA 1
ATOM 1428 C C . HIS A 1 189 ? -3.361 -0.930 -18.263 1.00 74.44 189 HIS A C 1
ATOM 1430 O O . HIS A 1 189 ? -4.408 -0.970 -17.606 1.00 74.44 189 HIS A O 1
ATOM 1436 N N . GLY A 1 190 ? -3.029 0.128 -19.012 1.00 78.38 190 GLY A N 1
ATOM 1437 C CA . GLY A 1 190 ? -3.896 1.284 -19.264 1.00 78.38 190 GLY A CA 1
ATOM 1438 C C . GLY A 1 190 ? -3.905 2.364 -18.179 1.00 78.38 190 GLY A C 1
ATOM 1439 O O . GLY A 1 190 ? -4.802 3.205 -18.180 1.00 78.38 190 GLY A O 1
ATOM 1440 N N . PHE A 1 191 ? -2.939 2.359 -17.263 1.00 76.94 191 PHE A N 1
ATOM 1441 C CA . PHE A 1 191 ? -2.696 3.470 -16.348 1.00 76.94 191 PHE A CA 1
ATOM 1442 C C . PHE A 1 191 ? -1.777 4.509 -16.984 1.00 76.94 191 PHE A C 1
ATOM 1444 O O . PHE A 1 191 ? -0.824 4.167 -17.682 1.00 76.94 191 PHE A O 1
ATOM 1451 N N . ASP A 1 192 ? -2.035 5.780 -16.683 1.00 78.69 192 ASP A N 1
ATOM 1452 C CA . ASP A 1 192 ? -1.135 6.872 -17.036 1.00 78.69 192 ASP A CA 1
ATOM 1453 C C . ASP A 1 192 ? -0.118 7.100 -15.901 1.00 78.69 192 ASP A C 1
ATOM 1455 O O . ASP A 1 192 ? -0.475 7.704 -14.885 1.00 78.69 192 ASP A O 1
ATOM 1459 N N . PRO A 1 193 ? 1.149 6.655 -16.035 1.00 79.62 193 PRO A N 1
ATOM 1460 C CA . PRO A 1 193 ? 2.166 6.891 -15.010 1.00 79.62 193 PRO A CA 1
ATOM 1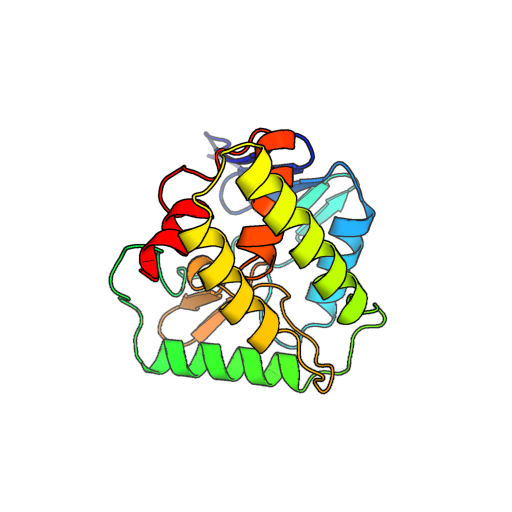461 C C . PRO A 1 193 ? 2.570 8.375 -14.900 1.00 79.62 193 PRO A C 1
ATOM 1463 O O . PRO A 1 193 ? 3.306 8.741 -13.980 1.00 79.62 193 PRO A O 1
ATOM 1466 N N . PHE A 1 194 ? 2.122 9.226 -15.831 1.00 81.62 194 PHE A N 1
ATOM 1467 C CA . PHE A 1 194 ? 2.337 10.673 -15.834 1.00 81.62 194 PHE A CA 1
ATOM 1468 C C . PHE A 1 194 ? 1.177 11.458 -15.216 1.00 81.62 194 PHE A C 1
ATOM 1470 O O . PHE A 1 194 ? 1.277 12.682 -15.115 1.00 81.62 194 PHE A O 1
ATOM 1477 N N . ALA A 1 195 ? 0.091 10.794 -14.805 1.00 79.69 195 ALA A N 1
ATOM 1478 C CA . ALA A 1 195 ? -1.003 11.475 -14.132 1.00 79.69 195 ALA A CA 1
ATOM 1479 C C . ALA A 1 195 ? -0.516 12.131 -12.821 1.00 79.69 195 ALA A C 1
ATOM 1481 O O . ALA A 1 195 ? 0.424 11.634 -12.192 1.00 79.69 195 ALA A O 1
ATOM 1482 N N . PRO A 1 196 ? -1.135 13.245 -12.385 1.00 77.31 196 PRO A N 1
ATOM 1483 C CA . PRO A 1 196 ? -0.700 13.953 -11.188 1.00 77.31 196 PRO A CA 1
ATOM 1484 C C . PRO A 1 196 ? -0.584 13.044 -9.959 1.00 77.31 196 PRO A C 1
ATOM 1486 O O . PRO A 1 196 ? -1.553 12.397 -9.562 1.00 77.31 196 PRO A O 1
ATOM 1489 N N . GLY A 1 197 ? 0.599 13.013 -9.343 1.00 70.06 197 GLY A N 1
ATOM 1490 C CA . GLY A 1 197 ? 0.890 12.178 -8.170 1.00 70.06 197 GLY A CA 1
ATOM 1491 C C . GLY A 1 197 ? 1.218 10.706 -8.462 1.00 70.06 197 GLY A C 1
ATOM 1492 O O . GLY A 1 197 ? 1.478 9.960 -7.516 1.00 70.06 197 GLY A O 1
ATOM 1493 N N . CYS A 1 198 ? 1.251 10.294 -9.733 1.00 74.75 198 CYS A N 1
ATOM 1494 C CA . CYS A 1 198 ? 1.700 8.969 -10.165 1.00 74.75 198 CYS A CA 1
ATOM 1495 C C . CYS A 1 198 ? 3.238 8.874 -10.254 1.00 74.75 198 CYS A C 1
ATOM 1497 O O . CYS A 1 198 ? 3.988 9.782 -9.886 1.00 74.75 198 CYS A O 1
ATOM 1499 N N . GLU A 1 199 ? 3.729 7.727 -10.709 1.00 77.38 199 GLU A N 1
ATOM 1500 C CA . GLU A 1 199 ? 5.113 7.266 -10.615 1.00 77.38 199 GLU A CA 1
ATOM 1501 C C . GLU A 1 199 ? 6.126 8.247 -11.210 1.00 77.38 199 GLU A C 1
ATOM 1503 O O . GLU A 1 199 ? 7.227 8.380 -10.678 1.00 77.38 199 GLU A O 1
ATOM 1508 N N . VAL A 1 200 ? 5.784 8.971 -12.277 1.00 79.06 200 VAL A N 1
ATOM 1509 C CA . VAL A 1 200 ? 6.705 9.939 -12.889 1.00 79.06 200 VAL A CA 1
ATOM 1510 C C . VAL A 1 200 ? 6.817 11.226 -12.071 1.00 79.06 200 VAL A C 1
ATOM 1512 O O . VAL A 1 200 ? 7.928 11.733 -11.892 1.00 79.06 200 VAL A O 1
ATOM 1515 N N . ASP A 1 201 ? 5.709 11.748 -11.544 1.00 79.25 201 ASP A N 1
ATOM 1516 C CA . ASP A 1 201 ? 5.711 12.942 -10.684 1.00 79.25 201 ASP A CA 1
ATOM 1517 C C . ASP A 1 201 ? 6.545 12.716 -9.426 1.00 79.25 201 ASP A C 1
ATOM 1519 O O . ASP A 1 201 ? 7.336 13.557 -9.004 1.00 79.25 201 ASP A O 1
ATOM 1523 N N . VAL A 1 202 ? 6.437 11.514 -8.887 1.00 72.94 202 VAL A N 1
ATOM 1524 C CA . VAL A 1 202 ? 7.217 10.990 -7.774 1.00 72.94 202 VAL A CA 1
ATOM 1525 C C . VAL A 1 202 ? 8.716 10.990 -8.048 1.00 72.94 202 VAL A C 1
ATOM 1527 O O . VAL A 1 202 ? 9.503 11.459 -7.219 1.00 72.94 202 VAL A O 1
ATOM 1530 N N . LEU A 1 203 ? 9.121 10.453 -9.201 1.00 76.81 203 LEU A N 1
ATOM 1531 C CA . LEU A 1 203 ? 10.528 10.382 -9.592 1.00 76.81 203 LEU A CA 1
ATOM 1532 C C . LEU A 1 203 ? 11.103 11.791 -9.797 1.00 76.81 203 LEU A C 1
ATOM 1534 O O . LEU A 1 203 ? 12.267 12.031 -9.468 1.00 76.81 203 LEU A O 1
ATOM 1538 N N . LYS A 1 204 ? 10.281 12.727 -10.288 1.00 78.81 204 LYS A N 1
ATOM 1539 C CA . LYS A 1 204 ? 10.639 14.138 -10.490 1.00 78.81 204 LYS A CA 1
ATOM 1540 C C . LYS A 1 204 ? 10.683 14.947 -9.198 1.00 78.81 204 LYS A C 1
ATOM 1542 O O . LYS A 1 204 ? 11.561 15.787 -9.068 1.00 78.81 204 LYS A O 1
ATOM 1547 N N . ALA A 1 205 ? 9.810 14.681 -8.227 1.00 74.94 205 ALA A N 1
ATOM 1548 C CA . ALA A 1 205 ? 9.753 15.418 -6.958 1.00 74.94 205 ALA A CA 1
ATOM 1549 C C . ALA A 1 205 ? 11.029 15.289 -6.109 1.00 74.94 205 ALA A C 1
ATOM 1551 O O . ALA A 1 205 ? 11.216 16.019 -5.139 1.00 74.94 205 ALA A O 1
ATOM 1552 N N . ARG A 1 206 ? 11.901 14.334 -6.449 1.00 62.25 206 ARG A N 1
ATOM 1553 C CA . ARG A 1 206 ? 13.204 14.155 -5.809 1.00 62.25 206 ARG A CA 1
ATOM 1554 C C . ARG A 1 206 ? 14.340 14.893 -6.520 1.00 62.25 206 ARG A C 1
ATOM 1556 O O . ARG A 1 206 ? 15.458 14.751 -6.034 1.00 62.25 206 ARG A O 1
ATOM 1563 N N . MET A 1 207 ? 14.121 15.546 -7.665 1.00 58.69 207 MET A N 1
ATOM 1564 C CA . MET A 1 207 ? 15.120 16.380 -8.362 1.00 58.69 207 MET A CA 1
ATOM 1565 C C . MET A 1 207 ? 15.209 17.763 -7.725 1.00 58.69 207 MET A C 1
ATOM 1567 O O . MET A 1 207 ? 16.350 18.264 -7.649 1.00 58.69 207 MET A O 1
#

Mean predicted aligned error: 6.3 Å

Foldseek 3Di:
DPDQPDKDFPDDWDAWTWIDGPQKIKIFGNDCVVVVCVVVLCVQQPAAAWDFPDDDPRITITGHFPAAQQDDPPDPGPADPLLVVQVVVSQVSQQPGDDDPDDDDQLVNLLVLLVVLLVVCPVVVVDPNVLSVVLNVVVVVVSDDDDDGRGLQDDDSRQFGDDRNHTRHGHHDHDRSCLSNCCVVCVVTPHDQPPPPHSVVVSVVVD

Nearest PDB structures (foldseek):
  3dxq-assembly1_A  TM=6.426E-01  e=4.908E-06  Mesorhizobium loti
  3dxq-assembly2_B  TM=6.023E-01  e=8.635E-05  Mesorhizobium loti
  2ckp-assembly1_A  TM=4.718E-01  e=1.037E-04  Homo sapiens
  7qg1-assembly1_A  TM=5.174E-01  e=2.002E-01  Homo sapiens
  4p90-assembly1_A  TM=3.298E-01  e=5.649E-01  Homo sapiens

pLDDT: mean 86.36, std 11.21, range [34.66, 98.19]